Protein AF-A0A433U2J3-F1 (afdb_monomer_lite)

Foldseek 3Di:
DDDDDPPDDPPPDDPPDDPVNVVVVVVVVVVVVVVVVVDQAWDWFKAAAPVVLAIDIDIDGPVDQWDADPPPRFIFHTDPQQQDWDKFWWADPVRDIDIDTDGHPPDWDAGPPPRDITGTPGDDDDDVPPPDPDDPPCPVVCVSRSDPPDHTDGDDDPDPPPPPPPDDDDDDDDDDDDDDDDDDDDDDDDD

Organism: Elysia chlorotica (NCBI:txid188477)

Radius of gyration: 31.06 Å; chains: 1; bounding box: 72×60×89 Å

Secondary structure (DSSP, 8-state):
------------------HHHHHHHHHHHHHHHHHHHT---EEEEEEEETTTTEEEEEEEETT--EEE-TTT--EEEPPPGGG-EEEEEEE-TTS-EEEEEEETTT-EEE-TTT--EEE-SEEEPPPTT-S-TT-S-HHHHHHHHHS-SSPPPBP-----------------------PPPPPPPPPPPP-

Sequence (191 aa):
KSNLKRKTRIDDTDKHWDPEHVQQLNDEAEKLADDLNRGVQDTVRQFACKDCLRSWWRRVSERKKVSKCRRCHQRYDCIPRDREWGNALFACDCGNEFYGFAVMSTTWRVCHVCRKQLQATRVFPPKKGEVPDRAPDLYRYQIINEHIRYASKKHESTGSTVTTFLTGGSVETASVSERPPLRDIPEGDED

pLDDT: mean 75.45, std 21.16, range [36.34, 97.56]

Structure (mmCIF, N/CA/C/O backbone):
data_AF-A0A433U2J3-F1
#
_entry.id   AF-A0A433U2J3-F1
#
loop_
_atom_site.group_PDB
_atom_site.id
_atom_site.type_symbol
_atom_site.label_atom_id
_atom_site.label_alt_id
_atom_site.label_comp_id
_atom_site.label_asym_id
_atom_site.label_entity_id
_atom_site.label_seq_id
_atom_site.pdbx_PDB_ins_code
_atom_site.Cartn_x
_atom_site.Cartn_y
_atom_site.Cartn_z
_atom_site.occupancy
_atom_site.B_iso_or_equiv
_atom_site.auth_seq_id
_atom_site.auth_comp_id
_atom_site.auth_asym_id
_atom_site.auth_atom_id
_atom_site.pdbx_PDB_model_num
ATOM 1 N N . LYS A 1 1 ? 43.443 38.785 -67.210 1.00 41.25 1 LYS A N 1
ATOM 2 C CA . LYS A 1 1 ? 42.725 39.553 -66.161 1.00 41.25 1 LYS A CA 1
ATOM 3 C C . LYS A 1 1 ? 41.383 38.865 -65.912 1.00 41.25 1 LYS A C 1
ATOM 5 O O . LYS A 1 1 ? 40.406 39.177 -66.577 1.00 41.25 1 LYS A O 1
ATOM 10 N N . SER A 1 2 ? 41.383 37.838 -65.065 1.00 42.00 2 SER A N 1
ATOM 11 C CA . SER A 1 2 ? 40.221 37.004 -64.737 1.00 42.00 2 SER A CA 1
ATOM 12 C C . SER A 1 2 ? 39.477 37.593 -63.540 1.00 42.00 2 SER A C 1
ATOM 14 O O . SER A 1 2 ? 40.078 37.914 -62.519 1.00 42.00 2 SER A O 1
ATOM 16 N N . ASN A 1 3 ? 38.172 37.776 -63.709 1.00 39.56 3 ASN A N 1
ATOM 17 C CA . ASN A 1 3 ? 37.286 38.472 -62.786 1.00 39.56 3 ASN A CA 1
ATOM 18 C C . ASN A 1 3 ? 36.802 37.488 -61.704 1.00 39.56 3 ASN A C 1
ATOM 20 O O . ASN A 1 3 ? 36.022 36.578 -61.990 1.00 39.56 3 ASN A O 1
ATOM 24 N N . LEU A 1 4 ? 37.317 37.626 -60.481 1.00 47.66 4 LEU A N 1
ATOM 25 C CA . LEU A 1 4 ? 36.974 36.779 -59.340 1.00 47.66 4 LEU A CA 1
ATOM 26 C C . LEU A 1 4 ? 35.624 37.244 -58.768 1.00 47.66 4 LEU A C 1
ATOM 28 O O . LEU A 1 4 ? 35.553 38.206 -58.003 1.00 47.66 4 LEU A O 1
ATOM 32 N N . LYS A 1 5 ? 34.532 36.583 -59.172 1.00 49.06 5 LYS A N 1
ATOM 33 C CA . LYS A 1 5 ? 33.195 36.806 -58.604 1.00 49.06 5 LYS A CA 1
ATOM 34 C C . LYS A 1 5 ? 33.212 36.416 -57.122 1.00 49.06 5 LYS A C 1
ATOM 36 O O . LYS A 1 5 ? 33.285 35.233 -56.794 1.00 49.06 5 LYS A O 1
ATOM 41 N N . ARG A 1 6 ? 33.124 37.408 -56.229 1.00 52.53 6 ARG A N 1
ATOM 42 C CA . ARG A 1 6 ? 32.784 37.193 -54.815 1.00 52.53 6 ARG A CA 1
ATOM 43 C C . ARG A 1 6 ? 31.423 36.495 -54.762 1.00 52.53 6 ARG A C 1
ATOM 45 O O . ARG A 1 6 ? 30.428 37.081 -55.179 1.00 52.53 6 ARG A O 1
ATOM 52 N N . LYS A 1 7 ? 31.378 35.256 -54.268 1.00 50.38 7 LYS A N 1
ATOM 53 C CA . LYS A 1 7 ? 30.125 34.639 -53.822 1.00 50.38 7 LYS A CA 1
ATOM 54 C C . LYS A 1 7 ? 29.699 35.374 -52.557 1.00 50.38 7 LYS A C 1
ATOM 56 O O . LYS A 1 7 ? 30.361 35.271 -51.528 1.00 50.38 7 LYS A O 1
ATOM 61 N N . THR A 1 8 ? 28.653 36.178 -52.674 1.00 47.44 8 THR A N 1
ATOM 62 C CA . THR A 1 8 ? 27.970 36.774 -51.535 1.00 47.44 8 THR A CA 1
ATOM 63 C C . THR A 1 8 ? 27.346 35.667 -50.693 1.00 47.44 8 THR A C 1
ATOM 65 O O . THR A 1 8 ? 26.766 34.717 -51.216 1.00 47.44 8 THR A O 1
ATOM 68 N N . ARG A 1 9 ? 27.573 35.810 -49.389 1.00 46.72 9 ARG A N 1
ATOM 69 C CA . ARG A 1 9 ? 26.860 35.243 -48.245 1.00 46.72 9 ARG A CA 1
ATOM 70 C C . ARG A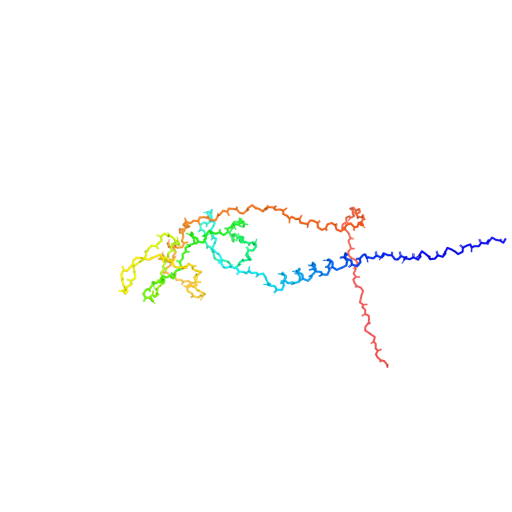 1 9 ? 25.457 34.740 -48.608 1.00 46.72 9 ARG A C 1
ATOM 72 O O . ARG A 1 9 ? 24.660 35.484 -49.166 1.00 46.72 9 ARG A O 1
ATOM 79 N N . ILE A 1 10 ? 25.196 33.470 -48.305 1.00 55.44 10 ILE A N 1
ATOM 80 C CA . ILE A 1 10 ? 23.835 32.937 -48.242 1.00 55.44 10 ILE A CA 1
ATOM 81 C C . ILE A 1 10 ? 23.202 33.659 -47.055 1.00 55.44 10 ILE A C 1
ATOM 83 O O . ILE A 1 10 ? 23.640 33.471 -45.922 1.00 55.44 10 ILE A O 1
ATOM 87 N N . ASP A 1 11 ? 22.287 34.579 -47.335 1.00 46.78 11 ASP A N 1
ATOM 88 C CA . ASP A 1 11 ? 21.470 35.197 -46.306 1.00 46.78 11 ASP A CA 1
ATOM 89 C C . ASP A 1 11 ? 20.483 34.137 -45.813 1.00 46.78 11 ASP A C 1
ATOM 91 O O . ASP A 1 11 ? 19.675 33.619 -46.585 1.00 46.78 11 ASP A O 1
ATOM 95 N N . ASP A 1 12 ? 20.610 33.779 -44.535 1.00 51.28 12 ASP A N 1
ATOM 96 C CA . ASP A 1 12 ? 19.654 32.968 -43.785 1.00 51.28 12 ASP A CA 1
ATOM 97 C C . ASP A 1 12 ? 18.345 33.762 -43.646 1.00 51.28 12 ASP A C 1
ATOM 99 O O . ASP A 1 12 ? 18.054 34.349 -42.605 1.00 51.28 12 ASP A O 1
ATOM 103 N N . THR A 1 13 ? 17.576 33.859 -44.729 1.00 53.81 13 THR A N 1
ATOM 104 C CA . THR A 1 13 ? 16.265 34.498 -44.716 1.00 53.81 13 THR A CA 1
ATOM 105 C C . THR A 1 13 ? 15.234 33.575 -44.073 1.00 53.81 13 THR A C 1
ATOM 107 O O . THR A 1 13 ? 14.891 32.508 -44.580 1.00 53.81 13 THR A O 1
ATOM 110 N N . ASP A 1 14 ? 14.750 34.033 -42.920 1.00 55.47 14 ASP A N 1
ATOM 111 C CA . ASP A 1 14 ? 13.347 34.014 -42.520 1.00 55.47 14 ASP A CA 1
ATOM 112 C C . ASP A 1 14 ? 12.623 32.666 -42.611 1.00 55.47 14 ASP A C 1
ATOM 114 O O . ASP A 1 14 ? 11.725 32.446 -43.427 1.00 55.47 14 ASP A O 1
ATOM 118 N N . LYS A 1 15 ? 12.893 31.796 -41.631 1.00 58.88 15 LYS A N 1
ATOM 119 C CA . LYS A 1 15 ? 11.833 30.919 -41.119 1.00 58.88 15 LYS A CA 1
ATOM 120 C C . LYS A 1 15 ? 10.805 31.807 -40.419 1.00 58.88 15 LYS A C 1
ATOM 122 O O . LYS A 1 15 ? 10.908 32.056 -39.221 1.00 58.88 15 LYS A O 1
ATOM 127 N N . HIS A 1 16 ? 9.853 32.330 -41.186 1.00 61.88 16 HIS A N 1
ATOM 128 C CA . HIS A 1 16 ? 8.657 32.960 -40.645 1.00 61.88 16 HIS A CA 1
ATOM 129 C C . HIS A 1 16 ? 7.850 31.872 -39.930 1.00 61.88 16 HIS A C 1
ATOM 131 O O . HIS A 1 16 ? 7.155 31.081 -40.565 1.00 61.88 16 HIS A O 1
ATOM 137 N N . TRP A 1 17 ? 8.039 31.758 -38.617 1.00 70.69 17 TRP A N 1
ATOM 138 C CA . TRP A 1 17 ? 7.246 30.861 -37.790 1.00 70.69 17 TRP A CA 1
ATOM 139 C C . TRP A 1 17 ? 5.845 31.447 -37.679 1.00 70.69 17 TRP A C 1
ATOM 141 O O . TRP A 1 17 ? 5.688 32.590 -37.250 1.00 70.69 17 TRP A O 1
ATOM 151 N N . ASP A 1 18 ? 4.851 30.669 -38.098 1.00 83.12 18 ASP A N 1
ATOM 152 C CA . ASP A 1 18 ? 3.441 31.015 -37.954 1.00 83.12 18 ASP A CA 1
ATOM 153 C C . ASP A 1 18 ? 3.144 31.382 -36.484 1.00 83.12 18 ASP A C 1
ATOM 155 O O . ASP A 1 18 ? 3.422 30.565 -35.595 1.00 83.12 18 ASP A O 1
ATOM 159 N N . PRO A 1 19 ? 2.621 32.592 -36.198 1.00 86.00 19 PRO A N 1
ATOM 160 C CA . PRO A 1 19 ? 2.296 33.021 -34.842 1.00 86.00 19 PRO A CA 1
ATOM 161 C C . PRO A 1 19 ? 1.390 32.042 -34.086 1.00 86.00 19 PRO A C 1
ATOM 163 O O . PRO A 1 19 ? 1.549 31.891 -32.876 1.00 86.00 19 PRO A O 1
ATOM 166 N N . GLU A 1 20 ? 0.487 31.344 -34.782 1.00 86.44 20 GLU A N 1
ATOM 167 C CA . GLU A 1 20 ? -0.389 30.337 -34.172 1.00 86.44 20 GLU A CA 1
ATOM 168 C C . GLU A 1 20 ? 0.408 29.110 -33.707 1.00 86.44 20 GLU A C 1
ATOM 170 O O . GLU A 1 20 ? 0.225 28.623 -32.591 1.00 86.44 20 GLU A O 1
ATOM 175 N N . HIS A 1 21 ? 1.377 28.666 -34.510 1.00 84.62 21 HIS A N 1
ATOM 176 C CA . HIS A 1 21 ? 2.275 27.569 -34.155 1.00 84.62 21 HIS A CA 1
ATOM 177 C C . HIS A 1 21 ? 3.181 27.930 -32.970 1.00 84.62 21 HIS A C 1
ATOM 179 O O . HIS A 1 21 ? 3.407 27.110 -32.082 1.00 84.62 21 HIS A O 1
ATOM 185 N N . VAL A 1 22 ? 3.693 29.164 -32.930 1.00 87.25 22 VAL A N 1
ATOM 186 C CA . VAL A 1 22 ? 4.496 29.652 -31.796 1.00 87.25 22 VAL A CA 1
ATOM 187 C C . VAL A 1 22 ? 3.652 29.706 -30.525 1.00 87.25 22 VAL A C 1
ATOM 189 O O . VAL A 1 22 ? 4.123 29.296 -29.465 1.00 87.25 22 VAL A O 1
ATOM 192 N N . GLN A 1 23 ? 2.400 30.158 -30.628 1.00 88.06 23 GLN A N 1
ATOM 193 C CA . GLN A 1 23 ? 1.482 30.175 -29.495 1.00 88.06 23 GLN A CA 1
ATOM 194 C C . GLN A 1 23 ? 1.185 28.759 -28.992 1.00 88.06 23 GLN A C 1
ATOM 196 O O . GLN A 1 23 ? 1.300 28.509 -27.797 1.00 88.06 23 GLN A O 1
ATOM 201 N N . GLN A 1 24 ? 0.916 27.813 -29.895 1.00 91.06 24 GLN A N 1
ATOM 202 C CA . GLN A 1 24 ? 0.693 26.416 -29.529 1.00 91.06 24 GLN A CA 1
ATOM 203 C C . GLN A 1 24 ? 1.899 25.817 -28.786 1.00 91.06 24 GLN A C 1
ATOM 205 O O . GLN A 1 24 ? 1.730 25.140 -27.773 1.00 91.06 24 GLN A O 1
ATOM 210 N N . LEU A 1 25 ? 3.123 26.088 -29.249 1.00 89.50 25 LEU A N 1
ATOM 211 C CA . LEU A 1 25 ? 4.336 25.626 -28.571 1.00 89.50 25 LEU A CA 1
ATOM 212 C C . LEU A 1 25 ? 4.500 26.246 -27.178 1.00 89.50 25 LEU A C 1
ATOM 214 O O . LEU A 1 25 ? 4.943 25.556 -26.259 1.00 89.50 25 LEU A O 1
ATOM 218 N N . ASN A 1 26 ? 4.143 27.521 -27.010 1.00 91.25 26 ASN A N 1
ATOM 219 C CA . ASN A 1 26 ? 4.180 28.185 -25.708 1.00 91.25 26 ASN A CA 1
ATOM 220 C C . ASN A 1 26 ? 3.161 27.570 -24.739 1.00 91.25 26 ASN A C 1
ATOM 222 O O . ASN A 1 26 ? 3.524 27.250 -23.607 1.00 91.25 26 ASN A O 1
ATOM 226 N N . ASP A 1 27 ? 1.933 27.325 -25.201 1.00 91.56 27 ASP A N 1
ATOM 227 C CA . ASP A 1 27 ? 0.872 26.707 -24.400 1.00 91.56 27 ASP A CA 1
ATOM 228 C C . ASP A 1 27 ? 1.249 25.265 -23.991 1.00 91.56 27 ASP A C 1
ATOM 230 O O . ASP A 1 27 ? 1.043 24.838 -22.849 1.00 91.56 27 ASP A O 1
ATOM 234 N N . GLU A 1 28 ? 1.857 24.495 -24.902 1.00 91.31 28 GLU A N 1
ATOM 235 C CA . GLU A 1 28 ? 2.370 23.150 -24.615 1.00 91.31 28 GLU A CA 1
ATOM 236 C C . GLU A 1 28 ? 3.550 23.170 -23.630 1.00 91.31 28 GLU A C 1
ATOM 238 O O . GLU A 1 28 ? 3.627 22.315 -22.739 1.00 91.31 28 GLU A O 1
ATOM 243 N N . ALA A 1 29 ? 4.454 24.147 -23.755 1.00 89.19 29 ALA A N 1
ATOM 244 C CA . ALA A 1 29 ? 5.583 24.322 -22.846 1.00 89.19 29 ALA A CA 1
ATOM 245 C C . ALA A 1 29 ? 5.126 24.704 -21.431 1.00 89.19 29 ALA A C 1
ATOM 247 O O . ALA A 1 29 ? 5.648 24.153 -20.460 1.00 89.19 29 ALA A O 1
ATOM 248 N N . GLU A 1 30 ? 4.132 25.585 -21.303 1.00 90.44 30 GLU A N 1
ATOM 249 C CA . GLU A 1 30 ? 3.549 25.973 -20.016 1.00 90.44 30 GLU A CA 1
ATOM 250 C C . GLU A 1 30 ? 2.863 24.781 -19.342 1.00 90.44 30 GLU A C 1
ATOM 252 O O . GLU A 1 30 ? 3.132 24.474 -18.180 1.00 90.44 30 GLU A O 1
ATOM 257 N N . LYS A 1 31 ? 2.081 24.004 -20.099 1.00 83.69 31 LYS A N 1
ATOM 258 C CA . LYS A 1 31 ? 1.464 22.773 -19.594 1.00 83.69 31 LYS A CA 1
ATOM 259 C C . LYS A 1 31 ? 2.500 21.746 -19.128 1.00 83.69 31 LYS A C 1
ATOM 261 O O . LYS A 1 31 ? 2.317 21.112 -18.086 1.00 83.69 31 LYS A O 1
ATOM 266 N N . LEU A 1 32 ? 3.590 21.570 -19.878 1.00 82.12 32 LEU A N 1
ATOM 267 C CA . LEU A 1 32 ? 4.685 20.683 -19.485 1.00 82.12 32 LEU A CA 1
ATOM 268 C C . LEU A 1 32 ? 5.390 21.196 -18.222 1.00 82.12 32 LEU A C 1
ATOM 270 O O . LEU A 1 32 ? 5.713 20.400 -17.340 1.00 82.12 32 LEU A O 1
ATOM 274 N N . ALA A 1 33 ? 5.607 22.508 -18.112 1.00 79.69 33 ALA A N 1
ATOM 275 C CA . ALA A 1 33 ? 6.169 23.131 -16.919 1.00 79.69 33 ALA A CA 1
ATOM 276 C C . ALA A 1 33 ? 5.262 22.909 -15.699 1.00 79.69 33 ALA A C 1
ATOM 278 O O . ALA A 1 33 ? 5.757 22.523 -14.642 1.00 79.69 33 ALA A O 1
ATOM 279 N N . ASP A 1 34 ? 3.946 23.033 -15.854 1.00 79.69 34 ASP A N 1
ATOM 280 C CA . ASP A 1 34 ? 2.959 22.743 -14.810 1.00 79.69 34 ASP A CA 1
ATOM 281 C C . ASP A 1 34 ? 2.918 21.264 -14.408 1.00 79.69 34 ASP A C 1
ATOM 283 O O . ASP A 1 34 ? 2.765 20.930 -13.228 1.00 79.69 34 ASP A O 1
ATOM 287 N N . ASP A 1 35 ? 3.050 20.350 -15.369 1.00 73.38 35 ASP A N 1
ATOM 288 C CA . ASP A 1 35 ? 3.142 18.912 -15.104 1.00 73.38 35 ASP A CA 1
ATOM 289 C C . ASP A 1 35 ? 4.440 18.552 -14.360 1.00 73.38 35 ASP A C 1
ATOM 291 O O . ASP A 1 35 ? 4.424 17.705 -13.462 1.00 73.38 35 ASP A O 1
ATOM 295 N N . LEU A 1 36 ? 5.555 19.218 -14.676 1.00 72.69 36 LEU A N 1
ATOM 296 C CA . LEU A 1 36 ? 6.827 19.063 -13.966 1.00 72.69 36 LEU A CA 1
ATOM 297 C C . LEU A 1 36 ? 6.784 19.698 -12.563 1.00 72.69 36 LEU A C 1
ATOM 299 O O . LEU A 1 36 ? 7.252 19.085 -11.599 1.00 72.69 36 LEU A O 1
ATOM 303 N N . ASN A 1 37 ? 6.174 20.879 -12.430 1.00 68.88 37 ASN A N 1
ATOM 304 C CA . ASN A 1 37 ? 6.051 21.632 -11.177 1.00 68.88 37 ASN A CA 1
ATOM 305 C C . ASN A 1 37 ? 5.112 20.961 -10.169 1.00 68.88 37 ASN A C 1
ATOM 307 O O . ASN A 1 37 ? 5.359 21.027 -8.964 1.00 68.88 37 ASN A O 1
ATOM 311 N N . ARG A 1 38 ? 4.080 20.238 -10.629 1.00 65.69 38 ARG A N 1
ATOM 312 C CA . ARG A 1 38 ? 3.214 19.414 -9.760 1.00 65.69 38 ARG A CA 1
ATOM 313 C C . ARG A 1 38 ? 3.950 18.274 -9.045 1.00 65.69 38 ARG A C 1
ATOM 315 O O . ARG A 1 38 ? 3.373 17.640 -8.154 1.00 65.69 38 ARG A O 1
ATOM 322 N N . GLY A 1 39 ? 5.222 18.050 -9.381 1.00 64.12 39 GLY A N 1
ATOM 323 C CA . GLY A 1 39 ? 6.116 17.118 -8.715 1.00 64.12 39 GLY A CA 1
ATOM 324 C C . GLY A 1 39 ? 5.772 15.659 -9.006 1.00 64.12 39 GLY A C 1
ATOM 325 O O . GLY A 1 39 ? 4.643 15.287 -9.332 1.00 64.12 39 GLY A O 1
ATOM 326 N N . VAL A 1 40 ? 6.767 14.783 -8.867 1.00 70.69 40 VAL A N 1
ATOM 327 C CA . VAL A 1 40 ? 6.532 13.340 -8.957 1.00 70.69 40 VAL A CA 1
ATOM 328 C C . VAL A 1 40 ? 5.714 12.922 -7.738 1.00 70.69 40 VAL A C 1
ATOM 330 O O . VAL A 1 40 ? 6.235 12.821 -6.629 1.00 70.69 40 VAL A O 1
ATOM 333 N N . GLN A 1 41 ? 4.417 12.699 -7.948 1.00 81.38 41 GLN A N 1
ATOM 334 C CA . GLN A 1 41 ? 3.525 12.183 -6.917 1.00 81.38 41 GLN A CA 1
ATOM 335 C C . GLN A 1 41 ? 4.036 10.813 -6.469 1.00 81.38 41 GLN A C 1
ATOM 337 O O . GLN A 1 41 ? 4.061 9.858 -7.248 1.00 81.38 41 GLN A O 1
ATOM 342 N N . ASP A 1 42 ? 4.474 10.729 -5.218 1.00 89.19 42 ASP A N 1
ATOM 343 C CA . ASP A 1 42 ? 5.072 9.536 -4.635 1.00 89.19 42 ASP A CA 1
ATOM 344 C C . ASP A 1 42 ? 4.089 8.833 -3.699 1.00 89.19 42 ASP A C 1
ATOM 346 O O . ASP A 1 42 ? 3.381 9.448 -2.904 1.00 89.19 42 ASP A O 1
ATOM 350 N N . THR A 1 43 ? 4.109 7.505 -3.720 1.00 91.88 43 THR A N 1
ATOM 351 C CA . THR A 1 43 ? 3.269 6.660 -2.876 1.00 91.88 43 THR A CA 1
ATOM 352 C C . THR A 1 43 ? 4.088 5.561 -2.207 1.00 91.88 43 THR A C 1
ATOM 354 O O . THR A 1 43 ? 5.043 5.027 -2.772 1.00 91.88 43 THR A O 1
ATOM 357 N N . VAL A 1 44 ? 3.736 5.198 -0.973 1.00 93.31 44 VAL A N 1
ATOM 358 C CA . VAL A 1 44 ? 4.349 4.055 -0.280 1.00 93.31 44 VAL A CA 1
ATOM 359 C C . VAL A 1 44 ? 3.515 2.809 -0.550 1.00 93.31 44 VAL A C 1
ATOM 361 O O . VAL A 1 44 ? 2.324 2.779 -0.224 1.00 93.31 44 VAL A O 1
ATOM 364 N N . ARG A 1 45 ? 4.143 1.790 -1.146 1.00 96.12 45 ARG A N 1
ATOM 365 C CA . ARG A 1 45 ? 3.508 0.528 -1.557 1.00 96.12 45 ARG A CA 1
ATOM 366 C C . ARG A 1 45 ? 4.235 -0.687 -1.007 1.00 96.12 45 ARG A C 1
ATOM 368 O O . ARG A 1 45 ? 5.448 -0.629 -0.775 1.00 96.12 45 ARG A O 1
ATOM 375 N N . GLN A 1 46 ? 3.491 -1.777 -0.841 1.00 95.88 46 GLN A N 1
ATOM 376 C CA . GLN A 1 46 ? 4.046 -3.078 -0.486 1.00 95.88 46 GLN A CA 1
ATOM 377 C C . GLN A 1 46 ? 4.406 -3.889 -1.734 1.00 95.88 46 GLN A C 1
ATOM 379 O O . GLN A 1 46 ? 3.727 -3.829 -2.759 1.00 95.88 46 GLN A O 1
ATOM 384 N N . PHE A 1 47 ? 5.471 -4.675 -1.628 1.00 96.06 47 PHE A N 1
ATOM 385 C CA . PHE A 1 47 ? 5.926 -5.625 -2.636 1.00 96.06 47 PHE A CA 1
ATOM 386 C C . PHE A 1 47 ? 6.285 -6.947 -1.961 1.00 96.06 47 PHE A C 1
ATOM 388 O O . PHE A 1 47 ? 6.705 -6.947 -0.802 1.00 96.06 47 PHE A O 1
ATOM 395 N N . ALA A 1 48 ? 6.174 -8.063 -2.682 1.00 94.50 48 ALA A N 1
ATOM 396 C CA . ALA A 1 48 ? 6.614 -9.360 -2.183 1.00 94.50 48 ALA A CA 1
ATOM 397 C C . ALA A 1 48 ? 7.129 -10.287 -3.283 1.00 94.50 48 ALA A C 1
ATOM 399 O O . ALA A 1 48 ? 6.493 -10.483 -4.314 1.00 94.50 48 ALA A O 1
ATOM 400 N N . CYS A 1 49 ? 8.281 -10.902 -3.036 1.00 93.25 49 CYS A N 1
ATOM 401 C CA . CYS A 1 49 ? 8.928 -11.824 -3.960 1.00 93.25 49 CYS A CA 1
ATOM 402 C C . CYS A 1 49 ? 8.622 -13.265 -3.552 1.00 93.25 49 CYS A C 1
ATOM 404 O O . CYS A 1 49 ? 9.194 -13.737 -2.568 1.00 93.25 49 CYS A O 1
ATOM 406 N N . LYS A 1 50 ? 7.774 -13.959 -4.323 1.00 89.56 50 LYS A N 1
ATOM 407 C CA . LYS A 1 50 ? 7.392 -15.360 -4.067 1.00 89.56 50 LYS A CA 1
ATOM 408 C C . LYS A 1 50 ? 8.612 -16.271 -3.912 1.00 89.56 50 LYS A C 1
ATOM 410 O O . LYS A 1 50 ? 8.703 -17.000 -2.937 1.00 89.56 50 LYS A O 1
ATOM 415 N N . ASP A 1 51 ? 9.572 -16.158 -4.826 1.00 90.56 51 ASP A N 1
ATOM 416 C CA . ASP A 1 51 ? 10.734 -17.054 -4.888 1.00 90.56 51 ASP A CA 1
ATOM 417 C C . ASP A 1 51 ? 11.712 -16.837 -3.719 1.00 90.56 51 ASP A C 1
ATOM 419 O O . ASP A 1 51 ? 12.410 -17.749 -3.293 1.00 90.56 51 ASP A O 1
ATOM 423 N N . CYS A 1 52 ? 11.784 -15.613 -3.184 1.00 89.00 52 CYS A N 1
ATOM 424 C CA . CYS A 1 52 ? 12.692 -15.266 -2.086 1.00 89.00 52 CYS A CA 1
ATOM 425 C C . CYS A 1 52 ? 12.017 -15.224 -0.714 1.00 89.00 52 CYS A C 1
ATOM 427 O O . CYS A 1 52 ? 12.724 -14.955 0.258 1.00 89.00 52 CYS A O 1
ATOM 429 N N . LEU A 1 53 ? 10.693 -15.413 -0.655 1.00 86.81 53 LEU A N 1
ATOM 430 C CA . LEU A 1 53 ? 9.872 -15.340 0.557 1.00 86.81 53 LEU A CA 1
ATOM 431 C C . LEU A 1 53 ? 10.123 -14.067 1.384 1.00 86.81 53 LEU A C 1
ATOM 433 O O . LEU A 1 53 ? 10.276 -14.101 2.598 1.00 86.81 53 LEU A O 1
ATOM 437 N N . ARG A 1 54 ? 10.214 -12.915 0.708 1.00 86.06 54 ARG A N 1
ATOM 438 C CA . ARG A 1 54 ? 10.410 -11.607 1.353 1.00 86.06 54 ARG A CA 1
ATOM 439 C C . ARG A 1 54 ? 9.407 -10.587 0.851 1.00 86.06 54 ARG A C 1
ATOM 441 O O . ARG A 1 54 ? 9.256 -10.424 -0.362 1.00 86.06 54 ARG A O 1
ATOM 448 N N . SER A 1 55 ? 8.818 -9.839 1.778 1.00 91.19 55 SER A N 1
ATOM 449 C CA . SER A 1 55 ? 8.062 -8.618 1.500 1.00 91.19 55 SER A CA 1
ATOM 450 C C . SER A 1 55 ? 8.818 -7.370 1.938 1.00 91.19 55 SER A C 1
ATOM 452 O O . SER A 1 55 ? 9.626 -7.414 2.864 1.00 91.19 55 SER A O 1
ATOM 454 N N . TRP A 1 56 ? 8.560 -6.244 1.283 1.00 92.50 56 TRP A N 1
ATOM 455 C CA . TRP A 1 56 ? 9.134 -4.952 1.646 1.00 92.50 56 TRP A CA 1
ATOM 456 C C . TRP A 1 56 ? 8.192 -3.810 1.278 1.00 92.50 56 TRP A C 1
ATOM 458 O O . TRP A 1 56 ? 7.345 -3.932 0.395 1.00 92.50 56 TRP A O 1
ATOM 468 N N . TRP A 1 57 ? 8.384 -2.674 1.940 1.00 93.44 57 TRP A N 1
ATOM 469 C CA . TRP A 1 57 ? 7.704 -1.425 1.624 1.00 93.44 57 TRP A CA 1
ATOM 470 C C . TRP A 1 57 ? 8.664 -0.479 0.914 1.00 93.44 57 TRP A C 1
ATOM 472 O O . TRP A 1 57 ? 9.850 -0.407 1.248 1.00 93.44 57 TRP A O 1
ATOM 482 N N . ARG A 1 58 ? 8.170 0.258 -0.080 1.00 93.75 58 ARG A N 1
ATOM 483 C CA . ARG A 1 58 ? 8.985 1.219 -0.828 1.00 93.75 58 ARG A CA 1
ATOM 484 C C . ARG A 1 58 ? 8.155 2.427 -1.240 1.00 93.75 58 ARG A C 1
ATOM 486 O O . ARG A 1 58 ? 7.009 2.279 -1.655 1.00 93.75 58 ARG A O 1
ATOM 493 N N . ARG A 1 59 ? 8.762 3.613 -1.146 1.00 93.44 59 ARG A N 1
ATOM 494 C CA . ARG A 1 59 ? 8.263 4.832 -1.787 1.00 93.44 59 ARG A CA 1
ATOM 495 C C . ARG A 1 59 ? 8.577 4.768 -3.283 1.00 93.44 59 ARG A C 1
ATOM 497 O O . ARG A 1 59 ? 9.731 4.532 -3.645 1.00 93.44 59 ARG A O 1
ATOM 504 N N . VAL A 1 60 ? 7.551 4.898 -4.110 1.00 93.44 60 VAL A N 1
ATOM 505 C CA . VAL A 1 60 ? 7.604 4.791 -5.571 1.00 93.44 60 VAL A CA 1
ATOM 506 C C . VAL A 1 60 ? 6.743 5.883 -6.195 1.00 93.44 60 VAL A C 1
ATOM 508 O O . VAL A 1 60 ? 5.717 6.239 -5.623 1.00 93.44 60 VAL A O 1
ATOM 511 N N . SER A 1 61 ? 7.116 6.355 -7.382 1.00 90.94 61 SER A N 1
ATOM 512 C CA . SER A 1 61 ? 6.282 7.283 -8.150 1.00 90.94 61 SER A CA 1
ATOM 513 C C . SER A 1 61 ? 4.949 6.635 -8.524 1.00 90.94 61 SER A C 1
ATOM 515 O O . SER A 1 61 ? 4.925 5.461 -8.913 1.00 90.94 61 SER A O 1
ATOM 517 N N . GLU A 1 62 ? 3.870 7.406 -8.522 1.00 88.50 62 GLU A N 1
ATOM 518 C CA . GLU A 1 62 ? 2.527 6.948 -8.880 1.00 88.50 62 GLU A CA 1
ATOM 519 C C . GLU A 1 62 ? 2.476 6.405 -10.317 1.00 88.50 62 GLU A C 1
ATOM 521 O O . GLU A 1 62 ? 1.834 5.384 -10.569 1.00 88.50 62 GLU A O 1
ATOM 526 N N . ARG A 1 63 ? 3.260 6.998 -11.232 1.00 86.19 63 ARG A N 1
ATOM 527 C CA . ARG A 1 63 ? 3.379 6.547 -12.631 1.00 86.19 63 ARG A CA 1
ATOM 528 C C . ARG A 1 63 ? 4.077 5.193 -12.799 1.00 86.19 63 ARG A C 1
ATOM 530 O O . ARG A 1 63 ? 3.919 4.539 -13.823 1.00 86.19 63 ARG A O 1
ATOM 537 N N . LYS A 1 64 ? 4.915 4.789 -11.838 1.00 89.19 64 LYS A N 1
ATOM 538 C CA . LYS A 1 64 ? 5.764 3.589 -11.929 1.00 89.19 64 LYS A CA 1
ATOM 539 C C . LYS A 1 64 ? 5.885 2.917 -10.569 1.00 89.19 64 LYS A C 1
ATOM 541 O O . LYS A 1 64 ? 6.904 3.010 -9.885 1.00 89.19 64 LYS A O 1
ATOM 546 N N . LYS A 1 65 ? 4.836 2.187 -10.199 1.00 94.88 65 LYS A N 1
ATOM 547 C CA . LYS A 1 65 ? 4.733 1.451 -8.931 1.00 94.88 65 LYS A CA 1
ATOM 548 C C . LYS A 1 65 ? 5.476 0.114 -8.982 1.00 94.88 65 LYS A C 1
ATOM 550 O O . LYS A 1 65 ? 4.906 -0.944 -8.731 1.00 94.88 65 LYS A O 1
ATOM 555 N N . VAL A 1 66 ? 6.760 0.175 -9.323 1.00 96.00 66 VAL A N 1
ATOM 556 C CA . VAL A 1 66 ? 7.621 -0.990 -9.550 1.00 96.00 66 VAL A CA 1
ATOM 557 C C . VAL A 1 66 ? 8.796 -0.953 -8.586 1.00 96.00 66 VAL A C 1
ATOM 559 O O . VAL A 1 66 ? 9.414 0.091 -8.375 1.00 96.00 66 VAL A O 1
ATOM 562 N N . SER A 1 67 ? 9.152 -2.106 -8.025 1.00 96.50 67 SER A N 1
ATOM 563 C CA . SER A 1 67 ? 10.323 -2.245 -7.159 1.00 96.50 67 SER A CA 1
ATOM 564 C C . SER A 1 67 ? 11.105 -3.515 -7.471 1.00 96.50 67 SER A C 1
ATOM 566 O O . SER A 1 67 ? 10.563 -4.497 -7.972 1.00 96.50 67 SER A O 1
ATOM 568 N N . LYS A 1 68 ? 12.408 -3.493 -7.188 1.00 96.25 68 LYS A N 1
ATOM 569 C CA . LYS A 1 68 ? 13.321 -4.613 -7.423 1.00 96.25 68 LYS A CA 1
ATOM 570 C C . LYS A 1 68 ? 13.543 -5.386 -6.127 1.00 96.25 68 LYS A C 1
ATOM 572 O O . LYS A 1 68 ? 13.894 -4.782 -5.113 1.00 96.25 68 LYS A O 1
ATOM 577 N N . CYS A 1 69 ? 13.412 -6.710 -6.165 1.00 94.75 69 CYS A N 1
ATOM 578 C CA . CYS A 1 69 ? 13.813 -7.548 -5.039 1.00 94.75 69 CYS A CA 1
ATOM 579 C C . CYS A 1 69 ? 15.328 -7.426 -4.812 1.00 94.75 69 CYS A C 1
ATOM 581 O O . CYS A 1 69 ? 16.114 -7.542 -5.749 1.00 94.75 69 CYS A O 1
ATOM 583 N N . ARG A 1 70 ? 15.759 -7.229 -3.561 1.00 90.44 70 ARG A N 1
ATOM 584 C CA . ARG A 1 70 ? 17.189 -7.096 -3.229 1.00 90.44 70 ARG A CA 1
ATOM 585 C C . ARG A 1 70 ? 17.986 -8.403 -3.342 1.00 90.44 70 ARG A C 1
ATOM 587 O O . ARG A 1 70 ? 19.203 -8.331 -3.347 1.00 90.44 70 ARG A O 1
ATOM 594 N N . ARG A 1 71 ? 17.315 -9.563 -3.405 1.00 89.50 71 ARG A N 1
ATOM 595 C CA . ARG A 1 71 ? 17.954 -10.892 -3.453 1.00 89.50 71 ARG A CA 1
ATOM 596 C C . ARG A 1 71 ? 18.062 -11.437 -4.877 1.00 89.50 71 ARG A C 1
ATOM 598 O O . ARG A 1 71 ? 19.159 -11.692 -5.338 1.00 89.50 71 ARG A O 1
ATOM 605 N N . CYS A 1 72 ? 16.937 -11.602 -5.576 1.00 94.69 72 CYS A N 1
ATOM 606 C CA . CYS A 1 72 ? 16.931 -12.144 -6.943 1.00 94.69 72 CYS A CA 1
ATOM 607 C C . CYS A 1 72 ? 16.986 -11.073 -8.040 1.00 94.69 72 CYS A C 1
ATOM 609 O O . CYS A 1 72 ? 16.964 -11.408 -9.216 1.00 94.69 72 CYS A O 1
ATOM 611 N N . HIS A 1 73 ? 16.989 -9.784 -7.681 1.00 95.62 73 HIS A N 1
ATOM 612 C CA . HIS A 1 73 ? 17.028 -8.651 -8.616 1.00 95.62 73 HIS A CA 1
ATOM 613 C C . HIS A 1 73 ? 15.885 -8.579 -9.650 1.00 95.62 73 HIS A C 1
ATOM 615 O O . HIS A 1 73 ? 15.864 -7.659 -10.470 1.00 95.62 73 HIS A O 1
ATOM 621 N N . GLN A 1 74 ? 14.883 -9.456 -9.561 1.00 96.88 74 GLN A N 1
ATOM 622 C CA . GLN A 1 74 ? 13.662 -9.375 -10.354 1.00 96.88 74 GLN A CA 1
ATOM 623 C C . GLN A 1 74 ? 12.845 -8.136 -9.961 1.00 96.88 74 GLN A C 1
ATOM 625 O O . GLN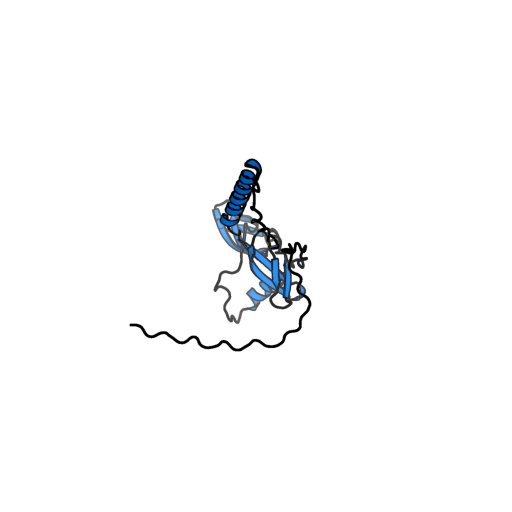 A 1 74 ? 12.739 -7.783 -8.778 1.00 96.88 74 GLN A O 1
ATOM 630 N N . ARG A 1 75 ? 12.269 -7.466 -10.964 1.00 96.81 75 ARG A N 1
ATOM 631 C CA . ARG A 1 75 ? 11.335 -6.349 -10.779 1.00 96.81 75 ARG A CA 1
ATOM 632 C C . ARG A 1 75 ? 9.910 -6.868 -10.627 1.00 96.81 75 ARG A C 1
ATOM 634 O O . ARG A 1 75 ? 9.523 -7.826 -11.296 1.00 96.81 75 ARG A O 1
ATOM 641 N N . TYR A 1 76 ? 9.153 -6.206 -9.767 1.00 97.38 76 TYR A N 1
ATOM 642 C CA . TYR A 1 76 ? 7.811 -6.588 -9.359 1.00 97.38 76 TYR A CA 1
ATOM 643 C C . TYR A 1 76 ? 6.883 -5.380 -9.336 1.00 97.38 76 TYR A C 1
ATOM 645 O O . TYR A 1 76 ? 7.306 -4.286 -8.946 1.00 97.38 76 TYR A O 1
ATOM 653 N N . ASP A 1 77 ? 5.624 -5.609 -9.690 1.00 97.56 77 ASP A N 1
ATOM 654 C CA . ASP A 1 77 ? 4.543 -4.652 -9.474 1.00 97.56 77 ASP A CA 1
ATOM 655 C C . ASP A 1 77 ? 4.148 -4.622 -7.990 1.00 97.56 77 ASP A C 1
ATOM 657 O O . ASP A 1 77 ? 4.344 -5.591 -7.243 1.00 97.56 77 ASP A O 1
ATOM 661 N N . CYS A 1 78 ? 3.605 -3.498 -7.527 1.00 96.81 78 CYS A N 1
ATOM 662 C CA . CYS A 1 78 ? 3.118 -3.393 -6.155 1.00 96.81 78 CYS A CA 1
ATOM 663 C C . CYS A 1 78 ? 1.958 -4.362 -5.886 1.00 96.81 78 CYS A C 1
ATOM 665 O O . CYS A 1 78 ? 1.127 -4.614 -6.759 1.00 96.81 78 CYS A O 1
ATOM 667 N N . ILE A 1 79 ? 1.858 -4.837 -4.647 1.00 96.56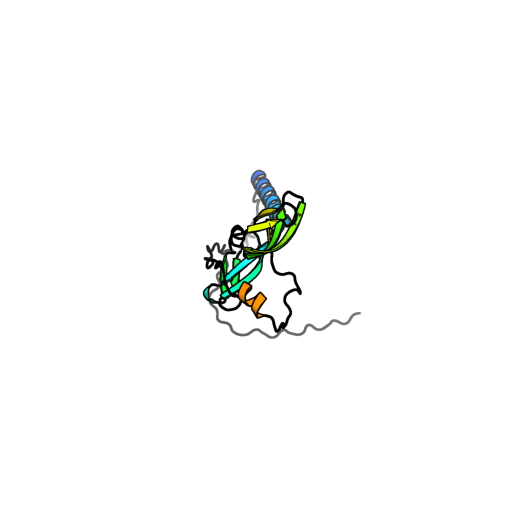 79 ILE A N 1
ATOM 668 C CA . ILE A 1 79 ? 0.682 -5.561 -4.165 1.00 96.56 79 ILE A CA 1
ATOM 669 C C . ILE A 1 79 ? -0.537 -4.619 -4.233 1.00 96.56 79 ILE A C 1
ATOM 671 O O . ILE A 1 79 ? -0.420 -3.449 -3.842 1.00 96.56 79 ILE A O 1
ATOM 675 N N . PRO A 1 80 ? -1.692 -5.077 -4.752 1.00 95.69 80 PRO A N 1
ATOM 676 C CA . PRO A 1 80 ? -2.943 -4.317 -4.730 1.00 95.69 80 PRO A CA 1
ATOM 677 C C . PRO A 1 80 ? -3.304 -3.830 -3.321 1.00 95.69 80 PRO A C 1
ATOM 679 O O . PRO A 1 80 ? -3.034 -4.528 -2.350 1.00 95.69 80 PRO A O 1
ATOM 682 N N . ARG A 1 81 ? -3.894 -2.631 -3.190 1.00 94.75 81 ARG A N 1
ATOM 683 C CA . ARG A 1 81 ? -4.157 -2.005 -1.875 1.00 94.75 81 ARG A CA 1
ATOM 684 C C . ARG A 1 81 ? -5.021 -2.883 -0.971 1.00 94.75 81 ARG A C 1
ATOM 686 O O . ARG A 1 81 ? -4.701 -3.036 0.198 1.00 94.75 81 ARG A O 1
ATOM 693 N N . ASP A 1 82 ? -6.044 -3.504 -1.541 1.00 94.44 82 ASP A N 1
ATOM 694 C CA . ASP A 1 82 ? -6.959 -4.473 -0.923 1.00 94.44 82 ASP A CA 1
ATOM 695 C C . ASP A 1 82 ? -6.280 -5.779 -0.484 1.00 94.44 82 ASP A C 1
ATOM 697 O O . ASP A 1 82 ? -6.894 -6.600 0.186 1.00 94.44 82 ASP A O 1
ATOM 701 N N . ARG A 1 83 ? -5.011 -5.985 -0.842 1.00 94.12 83 ARG A N 1
ATOM 702 C CA . ARG A 1 83 ? -4.224 -7.173 -0.491 1.00 94.12 83 ARG A CA 1
ATOM 703 C C . ARG A 1 83 ? -2.969 -6.847 0.301 1.00 94.12 83 ARG A C 1
ATOM 705 O O . ARG A 1 83 ? -2.221 -7.763 0.629 1.00 94.12 83 ARG A O 1
ATOM 712 N N . GLU A 1 84 ? -2.707 -5.577 0.602 1.00 94.50 84 GLU A N 1
ATOM 713 C CA . GLU A 1 84 ? -1.578 -5.201 1.454 1.00 94.50 84 GLU A CA 1
ATOM 714 C C . GLU A 1 84 ? -1.785 -5.763 2.875 1.00 94.50 84 GLU A C 1
ATOM 716 O O . GLU A 1 84 ? -2.911 -5.895 3.356 1.00 94.50 84 GLU A O 1
ATOM 721 N N . TRP A 1 85 ? -0.705 -6.131 3.560 1.00 93.00 85 TRP A N 1
ATOM 722 C CA . TRP A 1 85 ? -0.759 -6.686 4.916 1.00 93.00 85 TRP A CA 1
ATOM 723 C C . TRP A 1 85 ? 0.360 -6.147 5.802 1.00 93.00 85 TRP A C 1
ATOM 725 O O . TRP A 1 85 ? 1.433 -5.783 5.324 1.00 93.00 85 TRP A O 1
ATOM 735 N N . GLY A 1 86 ? 0.128 -6.100 7.108 1.00 90.50 86 GLY A N 1
ATOM 736 C CA . GLY A 1 86 ? 1.073 -5.507 8.044 1.00 90.50 86 GLY A CA 1
ATOM 737 C C . GLY A 1 86 ? 0.383 -4.900 9.253 1.00 90.50 86 GLY A C 1
ATOM 738 O O . GLY A 1 86 ? -0.741 -5.266 9.598 1.00 90.50 86 GLY A O 1
ATOM 739 N N . ASN A 1 87 ? 1.062 -3.935 9.870 1.00 90.44 87 ASN A N 1
ATOM 740 C CA . ASN A 1 87 ? 0.454 -3.073 10.874 1.00 90.44 87 ASN A CA 1
ATOM 741 C C . ASN A 1 87 ? -0.657 -2.244 10.227 1.00 90.44 87 ASN A C 1
ATOM 743 O O . ASN A 1 87 ? -0.492 -1.701 9.131 1.00 90.44 87 ASN A O 1
ATOM 747 N N . ALA A 1 88 ? -1.789 -2.169 10.910 1.00 92.94 88 ALA A N 1
ATOM 748 C CA . ALA A 1 88 ? -2.994 -1.562 10.392 1.00 92.94 88 ALA A CA 1
ATOM 749 C C . ALA A 1 88 ? -3.713 -0.729 11.450 1.00 92.94 88 ALA A C 1
ATOM 751 O O . ALA A 1 88 ? -3.630 -1.012 12.646 1.00 92.94 88 ALA A O 1
ATOM 752 N N . LEU A 1 89 ? -4.424 0.287 10.966 1.00 94.25 89 LEU A N 1
ATOM 753 C CA . LEU A 1 89 ? -5.354 1.117 11.721 1.00 94.25 89 LEU A CA 1
ATOM 754 C C . LEU A 1 89 ? -6.773 0.593 11.503 1.00 94.25 89 LEU A C 1
ATOM 756 O O . LEU A 1 89 ? -7.170 0.323 10.367 1.00 94.25 89 LEU A O 1
ATOM 760 N N . PHE A 1 90 ? -7.533 0.506 12.585 1.00 96.00 90 PHE A N 1
ATOM 761 C CA . PHE A 1 90 ? -8.960 0.224 12.594 1.00 96.00 90 PHE A CA 1
ATOM 762 C C . PHE A 1 90 ? -9.675 1.439 13.178 1.00 96.00 90 PHE A C 1
ATOM 764 O O . PHE A 1 90 ? -9.588 1.680 14.382 1.00 96.00 90 PHE A O 1
ATOM 771 N N . ALA A 1 91 ? -10.356 2.200 12.325 1.00 96.38 91 ALA A N 1
ATOM 772 C CA . ALA A 1 91 ? -11.170 3.338 12.730 1.00 96.38 91 ALA A CA 1
ATOM 773 C C . ALA A 1 91 ? -12.644 2.924 12.750 1.00 96.38 91 ALA A C 1
ATOM 775 O O . ALA A 1 91 ? -13.184 2.473 11.739 1.00 96.38 91 ALA A O 1
ATOM 776 N N . CYS A 1 92 ? -13.282 3.029 13.914 1.00 97.00 92 CYS A N 1
ATOM 777 C CA . CYS A 1 92 ? -14.697 2.724 14.084 1.00 97.00 92 CYS A CA 1
ATOM 778 C C . CYS A 1 92 ? -15.540 3.999 14.015 1.00 97.00 92 CYS A C 1
ATOM 780 O O . CYS A 1 92 ? -15.156 5.018 14.581 1.00 97.00 92 CYS A O 1
ATOM 782 N N . ASP A 1 93 ? -16.756 3.902 13.474 1.00 96.06 93 ASP A N 1
ATOM 783 C CA . ASP A 1 93 ? -17.704 5.029 13.397 1.00 96.06 93 ASP A CA 1
ATOM 784 C C . ASP A 1 93 ? -18.088 5.630 14.762 1.00 96.06 93 ASP A C 1
ATOM 786 O O . ASP A 1 93 ? -18.614 6.734 14.830 1.00 96.06 93 ASP A O 1
ATOM 790 N N . CYS A 1 94 ? -17.833 4.924 15.872 1.00 96.56 94 CYS A N 1
ATOM 791 C CA . CYS A 1 94 ? -18.023 5.464 17.222 1.00 96.56 94 CYS A CA 1
ATOM 792 C C . CYS A 1 94 ? -16.872 6.383 17.680 1.00 96.56 94 CYS A C 1
ATOM 794 O O . CYS A 1 94 ? -16.827 6.750 18.851 1.00 96.56 94 CYS A O 1
ATOM 796 N N . GLY A 1 95 ? -15.903 6.673 16.806 1.00 96.19 95 GLY A N 1
ATOM 797 C CA . GLY A 1 95 ? -14.720 7.491 17.086 1.00 96.19 95 GLY A CA 1
ATOM 798 C C . GLY A 1 95 ? -13.546 6.741 17.724 1.00 96.19 95 GLY A C 1
ATOM 799 O O . GLY A 1 95 ? -12.504 7.342 17.961 1.00 96.19 95 GLY A O 1
ATOM 800 N N . ASN A 1 96 ? -13.677 5.439 18.008 1.00 96.12 96 ASN A N 1
ATOM 801 C CA . ASN A 1 96 ? -12.577 4.657 18.574 1.00 96.12 96 ASN A CA 1
ATOM 802 C C . ASN A 1 96 ? -11.611 4.183 17.480 1.00 96.12 96 ASN A C 1
ATOM 804 O O . ASN A 1 96 ? -12.027 3.517 16.529 1.00 96.12 96 ASN A O 1
ATOM 808 N N . GLU A 1 97 ? -10.321 4.436 17.688 1.00 96.31 97 GLU A N 1
ATOM 809 C CA . GLU A 1 97 ? -9.232 3.986 16.824 1.00 96.31 97 GLU A CA 1
ATOM 810 C C . GLU A 1 97 ? -8.309 3.021 17.565 1.00 96.31 97 GLU A C 1
ATOM 812 O O . GLU A 1 97 ? -7.952 3.231 18.724 1.00 96.31 97 GLU A O 1
ATOM 817 N N . PHE A 1 98 ? -7.901 1.946 16.897 1.00 93.31 98 PHE A N 1
ATOM 818 C CA . PHE A 1 98 ? -6.946 0.995 17.458 1.00 93.31 98 PHE A CA 1
ATOM 819 C C . PHE A 1 98 ? -6.070 0.371 16.375 1.00 93.31 98 PHE A C 1
ATOM 821 O O . PHE A 1 98 ? -6.383 0.403 15.184 1.00 93.31 98 PHE A O 1
ATOM 828 N N . TYR A 1 99 ? -4.950 -0.204 16.805 1.00 90.62 99 TYR A N 1
ATOM 829 C CA . TYR A 1 99 ? -3.927 -0.747 15.921 1.00 90.62 99 TYR A CA 1
ATOM 830 C C . TYR A 1 99 ? -3.800 -2.258 16.074 1.00 90.62 99 TYR A C 1
ATOM 832 O O . TYR A 1 99 ? -4.028 -2.821 17.143 1.00 90.62 99 TYR A O 1
ATOM 840 N N . GLY A 1 100 ? -3.389 -2.924 15.003 1.00 87.00 100 GLY A N 1
ATOM 841 C CA . GLY A 1 100 ? -3.061 -4.342 15.047 1.00 87.00 100 GLY A CA 1
ATOM 842 C C . GLY A 1 100 ? -2.584 -4.860 13.704 1.00 87.00 100 GLY A C 1
ATOM 843 O O . GLY A 1 100 ? -2.618 -4.150 12.703 1.00 87.00 100 GLY A O 1
ATOM 844 N N . PHE A 1 101 ? -2.152 -6.118 13.671 1.00 89.31 101 PHE A N 1
ATOM 845 C CA . PHE A 1 101 ? -1.800 -6.755 12.409 1.00 89.31 101 PHE A CA 1
ATOM 846 C C . PHE A 1 101 ? -3.057 -7.136 11.620 1.00 89.31 101 PHE A C 1
ATOM 848 O O . PHE A 1 101 ? -4.000 -7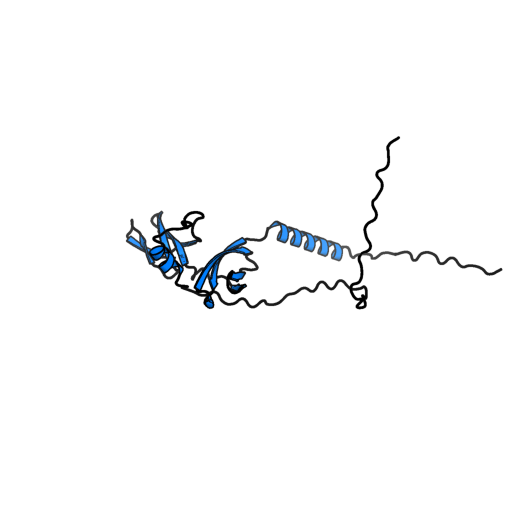.714 12.184 1.00 89.31 101 PHE A O 1
ATOM 855 N N . ALA A 1 102 ? -3.047 -6.840 10.321 1.00 91.00 102 ALA A N 1
ATOM 856 C CA . ALA A 1 102 ? -4.148 -7.108 9.412 1.00 91.00 102 ALA A CA 1
ATOM 857 C C . ALA A 1 102 ? -3.670 -7.392 7.986 1.00 91.00 102 ALA A C 1
ATOM 859 O O . ALA A 1 102 ? -2.642 -6.895 7.531 1.00 91.00 102 ALA A O 1
ATOM 860 N N . VAL A 1 103 ? -4.490 -8.151 7.272 1.00 92.19 103 VAL A N 1
ATOM 861 C CA . VAL A 1 103 ? -4.542 -8.179 5.812 1.00 92.19 103 VAL A CA 1
ATOM 862 C C . VAL A 1 103 ? -5.708 -7.289 5.391 1.00 92.19 103 VAL A C 1
ATOM 864 O O . VAL A 1 103 ? -6.827 -7.488 5.885 1.00 92.19 103 VAL A O 1
ATOM 867 N N . MET A 1 104 ? -5.452 -6.324 4.504 1.00 92.56 104 MET A N 1
ATOM 868 C CA . MET A 1 104 ? -6.471 -5.409 3.991 1.00 92.56 104 MET A CA 1
ATOM 869 C C . MET A 1 104 ? -7.653 -6.204 3.414 1.00 92.56 104 MET A C 1
ATOM 871 O O . MET A 1 104 ? -7.481 -7.312 2.903 1.00 92.56 104 MET A O 1
ATOM 875 N N . SER A 1 105 ? -8.872 -5.699 3.617 1.00 89.31 105 SER A N 1
ATOM 876 C CA . SER A 1 105 ? -10.138 -6.293 3.145 1.00 89.31 105 SER A CA 1
ATOM 877 C C . SER A 1 105 ? -10.471 -7.721 3.625 1.00 89.31 105 SER A C 1
ATOM 879 O O . SER A 1 105 ? -11.547 -8.226 3.315 1.00 89.31 105 SER A O 1
ATOM 881 N N . THR A 1 106 ? -9.600 -8.378 4.400 1.00 91.88 106 THR A N 1
ATOM 882 C CA . THR A 1 106 ? -9.796 -9.762 4.877 1.00 91.88 106 THR A CA 1
ATOM 883 C C . THR A 1 106 ? -9.931 -9.831 6.394 1.00 91.88 106 THR A C 1
ATOM 885 O O . THR A 1 106 ? -10.756 -10.570 6.925 1.00 91.88 106 THR A O 1
ATOM 888 N N . THR A 1 107 ? -9.094 -9.089 7.123 1.00 91.12 107 THR A N 1
ATOM 889 C CA . THR A 1 107 ? -9.066 -9.163 8.588 1.00 91.12 107 THR A CA 1
ATOM 890 C C . THR A 1 107 ? -10.165 -8.304 9.196 1.00 91.12 107 THR A C 1
ATOM 892 O O . THR A 1 107 ? -10.195 -7.092 8.989 1.00 91.12 107 THR A O 1
ATOM 895 N N . TRP A 1 108 ? -11.007 -8.932 10.012 1.00 94.62 108 TRP A N 1
ATOM 896 C CA . TRP A 1 108 ? -12.009 -8.262 10.832 1.00 94.62 108 TRP A CA 1
ATOM 897 C C . TRP A 1 108 ? -11.539 -8.172 12.282 1.00 94.62 108 TRP A C 1
ATOM 899 O O . TRP A 1 108 ? -10.926 -9.099 12.818 1.00 94.62 108 TRP A O 1
ATOM 909 N N . ARG A 1 109 ? -11.844 -7.053 12.934 1.00 93.81 109 ARG A N 1
ATOM 910 C CA . ARG A 1 109 ? -11.656 -6.846 14.372 1.00 93.81 109 ARG A CA 1
ATOM 911 C C . ARG A 1 109 ? -12.940 -6.307 14.982 1.00 93.81 109 ARG A C 1
ATOM 913 O O . ARG A 1 109 ? -13.822 -5.832 14.275 1.00 93.81 109 ARG A O 1
ATOM 920 N N . VAL A 1 110 ? -13.043 -6.410 16.301 1.00 96.25 110 VAL A N 1
ATOM 921 C CA . VAL A 1 110 ? -14.188 -5.920 17.070 1.00 96.25 110 VAL A CA 1
ATOM 922 C C . VAL A 1 110 ? -13.778 -4.636 17.776 1.00 96.25 110 VAL A C 1
ATOM 924 O O . VAL A 1 110 ? -12.757 -4.618 18.460 1.00 96.25 110 VAL A O 1
ATOM 927 N N . CYS A 1 111 ? -14.573 -3.577 17.638 1.00 97.06 111 CYS A N 1
ATOM 928 C CA . CYS A 1 111 ? -14.370 -2.343 18.386 1.00 97.06 111 CYS A CA 1
ATOM 929 C C . CYS A 1 111 ? -14.518 -2.601 19.893 1.00 97.06 111 CYS A C 1
ATOM 931 O O . CYS A 1 111 ? -15.519 -3.161 20.342 1.00 97.06 111 CYS A O 1
ATOM 933 N N . HIS A 1 112 ? -13.546 -2.163 20.691 1.00 93.31 112 HIS A N 1
ATOM 934 C CA . HIS A 1 112 ? -13.562 -2.384 22.139 1.00 93.31 112 HIS A CA 1
ATOM 935 C C . HIS A 1 112 ? -14.619 -1.551 22.879 1.00 93.31 112 HIS A C 1
ATOM 937 O O . HIS A 1 112 ? -15.003 -1.929 23.980 1.00 93.31 112 HIS A O 1
ATOM 943 N N . VAL A 1 113 ? -15.123 -0.480 22.257 1.00 97.06 113 VAL A N 1
ATOM 944 C CA . VAL A 1 113 ? -16.153 0.402 22.825 1.00 97.06 113 VAL A CA 1
ATOM 945 C C . VAL A 1 113 ? -17.554 -0.071 22.431 1.00 97.06 113 VAL A C 1
ATOM 947 O O . VAL A 1 113 ? -18.318 -0.523 23.274 1.00 97.06 113 VAL A O 1
ATOM 950 N N . CYS A 1 114 ? -17.895 -0.024 21.139 1.00 97.31 114 CYS A N 1
ATOM 951 C CA . CYS A 1 114 ? -19.259 -0.300 20.668 1.00 97.31 114 CYS A CA 1
ATOM 952 C C . CYS A 1 114 ? -19.476 -1.734 20.150 1.00 97.31 114 CYS A C 1
ATOM 954 O O . CYS A 1 114 ? -20.543 -2.035 19.621 1.00 97.31 114 CYS A O 1
ATOM 956 N N . ARG A 1 115 ? -18.457 -2.605 20.224 1.00 96.56 115 ARG A N 1
ATOM 957 C CA . ARG A 1 115 ? -18.510 -4.038 19.855 1.00 96.56 115 ARG A CA 1
ATOM 958 C C . ARG A 1 115 ? -18.867 -4.362 18.395 1.00 96.56 115 ARG A C 1
ATOM 960 O O . ARG A 1 115 ? -19.020 -5.535 18.062 1.00 96.56 115 ARG A O 1
ATOM 967 N N . LYS A 1 116 ? -18.932 -3.367 17.505 1.00 96.56 116 LYS A N 1
ATOM 968 C CA . LYS A 1 116 ? -19.132 -3.576 16.060 1.00 96.56 116 LYS A CA 1
ATOM 969 C C . LYS A 1 116 ? -17.917 -4.257 15.426 1.00 96.56 116 LYS A C 1
ATOM 971 O O . LYS A 1 116 ? -16.783 -4.018 15.848 1.00 96.56 116 LYS A O 1
ATOM 976 N N . GLN A 1 117 ? -18.157 -5.076 14.405 1.00 96.62 117 GLN A N 1
ATOM 977 C CA . GLN A 1 117 ? -17.103 -5.630 13.558 1.00 96.62 117 GLN A CA 1
ATOM 978 C C . GLN A 1 117 ? -16.710 -4.627 12.474 1.00 96.62 117 GLN A C 1
ATOM 980 O O . GLN A 1 117 ? -17.572 -4.036 11.831 1.00 96.62 117 GLN A O 1
ATOM 985 N N . LEU A 1 118 ? -15.408 -4.461 12.268 1.00 95.31 118 LEU A N 1
ATOM 986 C CA . LEU A 1 118 ? -14.851 -3.565 11.264 1.00 95.31 118 LEU A CA 1
ATOM 987 C C . LEU A 1 118 ? -13.579 -4.145 10.647 1.00 95.31 118 LEU A C 1
ATOM 989 O O . LEU A 1 118 ? -12.851 -4.920 11.277 1.00 95.31 118 LEU A O 1
ATOM 993 N N . GLN A 1 119 ? -13.326 -3.752 9.404 1.00 95.12 119 GLN A N 1
ATOM 994 C CA . GLN A 1 119 ? -12.096 -4.068 8.691 1.00 95.12 119 GLN A CA 1
ATOM 995 C C . GLN A 1 119 ? -11.026 -3.004 8.941 1.00 95.12 119 GLN A C 1
ATOM 997 O O . GLN A 1 119 ? -11.301 -1.925 9.467 1.00 95.12 119 GLN A O 1
ATOM 1002 N N . ALA A 1 120 ? -9.791 -3.320 8.557 1.00 94.94 120 ALA A N 1
ATOM 1003 C CA . ALA A 1 120 ? -8.708 -2.349 8.571 1.00 94.94 120 ALA A CA 1
ATOM 1004 C C . ALA A 1 120 ? -9.028 -1.172 7.638 1.00 94.94 120 ALA A C 1
ATOM 1006 O O . ALA A 1 120 ? -9.340 -1.364 6.464 1.00 94.94 120 ALA A O 1
ATOM 1007 N N . THR A 1 121 ? -8.888 0.045 8.153 1.00 94.94 121 THR A N 1
ATOM 1008 C CA . THR A 1 121 ? -9.028 1.288 7.388 1.00 94.94 121 THR A CA 1
ATOM 1009 C C . THR A 1 121 ? -7.793 1.532 6.526 1.00 94.94 121 THR A C 1
ATOM 1011 O O . THR A 1 121 ? -7.883 2.024 5.404 1.00 94.94 121 THR A O 1
ATOM 1014 N N . ARG A 1 122 ? -6.609 1.186 7.048 1.00 93.31 122 ARG A N 1
ATOM 1015 C CA . ARG A 1 122 ? -5.337 1.349 6.341 1.00 93.31 122 ARG A CA 1
ATOM 1016 C C . ARG A 1 122 ? -4.289 0.382 6.865 1.00 93.31 122 ARG A C 1
ATOM 1018 O O . ARG A 1 122 ? -4.137 0.247 8.075 1.00 93.31 122 ARG A O 1
ATOM 1025 N N . VAL A 1 123 ? -3.506 -0.189 5.954 1.00 93.12 123 VAL A N 1
ATOM 1026 C CA . VAL A 1 123 ? -2.268 -0.919 6.256 1.00 93.12 123 VAL A CA 1
ATOM 1027 C C . VAL A 1 123 ? -1.067 -0.034 5.927 1.00 93.12 123 VAL A C 1
ATOM 1029 O O . VAL A 1 123 ? -1.075 0.702 4.937 1.00 93.12 123 VAL A O 1
ATOM 1032 N N . PHE A 1 124 ? -0.039 -0.060 6.769 1.00 89.62 124 PHE A N 1
ATOM 1033 C CA . PHE A 1 124 ? 1.132 0.799 6.628 1.00 89.62 124 PHE A CA 1
ATOM 1034 C C . PHE A 1 124 ? 2.443 0.056 6.938 1.00 89.62 124 PHE A C 1
ATOM 1036 O O . PHE A 1 124 ? 2.436 -0.982 7.607 1.00 89.62 124 PHE A O 1
ATOM 1043 N N . PRO A 1 125 ? 3.589 0.561 6.432 1.00 88.12 125 PRO A N 1
ATOM 1044 C CA . PRO A 1 125 ? 4.898 0.006 6.764 1.00 88.12 125 PRO A CA 1
ATOM 1045 C C . PRO A 1 125 ? 5.163 0.017 8.277 1.00 88.12 125 PRO A C 1
ATOM 1047 O O . PRO A 1 125 ? 4.683 0.919 8.963 1.00 88.12 125 PRO A O 1
ATOM 1050 N N . PRO A 1 126 ? 5.992 -0.907 8.797 1.00 80.94 126 PRO A N 1
ATOM 1051 C CA . PRO A 1 126 ? 6.486 -0.833 10.173 1.00 80.94 126 PRO A CA 1
ATOM 1052 C C . PRO A 1 126 ? 7.119 0.535 10.455 1.00 80.94 126 PRO A C 1
ATOM 1054 O O . PRO A 1 126 ? 7.770 1.099 9.563 1.00 80.94 126 PRO A O 1
ATOM 1057 N N . LYS A 1 127 ? 6.958 1.084 11.668 1.00 76.81 127 LYS A N 1
ATOM 1058 C CA . LYS A 1 127 ? 7.590 2.373 11.974 1.00 76.81 127 LYS A CA 1
ATOM 1059 C C . LYS A 1 127 ? 9.106 2.197 12.053 1.00 76.81 127 LYS A C 1
ATOM 1061 O O . LYS A 1 127 ? 9.631 1.151 12.440 1.00 76.81 127 LYS A O 1
ATOM 1066 N N . LYS A 1 128 ? 9.837 3.239 11.658 1.00 63.31 128 LYS A N 1
ATOM 1067 C CA . LYS A 1 128 ? 11.302 3.251 11.710 1.00 63.31 128 LYS A CA 1
ATOM 1068 C C . LYS A 1 128 ? 11.738 3.126 13.179 1.00 63.31 128 LYS A C 1
ATOM 1070 O O . LYS A 1 128 ? 11.343 3.956 13.986 1.00 63.31 128 LYS A O 1
ATOM 1075 N N . GLY A 1 129 ? 12.516 2.093 13.508 1.00 60.09 129 GLY A N 1
ATOM 1076 C CA . GLY A 1 129 ? 12.961 1.801 14.881 1.00 60.09 129 GLY A CA 1
ATOM 1077 C C . GLY A 1 129 ? 12.114 0.775 15.649 1.00 60.09 129 GLY A C 1
ATOM 1078 O O . GLY A 1 129 ? 12.550 0.319 16.696 1.00 60.09 129 GLY A O 1
ATOM 1079 N N . GLU A 1 130 ? 10.959 0.344 15.122 1.00 57.25 130 GLU A N 1
ATOM 1080 C CA . GLU A 1 130 ? 10.178 -0.769 15.705 1.00 57.25 130 GLU A CA 1
ATOM 1081 C C . GLU A 1 130 ? 10.719 -2.151 15.314 1.00 57.25 130 GLU A C 1
ATOM 1083 O O . GLU A 1 130 ? 10.262 -3.164 15.836 1.00 57.25 130 GLU A O 1
ATOM 1088 N N . VAL A 1 131 ? 11.683 -2.212 14.390 1.00 52.09 131 VAL A N 1
ATOM 1089 C CA . VAL A 1 131 ? 12.403 -3.448 14.079 1.00 52.09 131 VAL A CA 1
ATOM 1090 C C . VAL A 1 131 ? 13.656 -3.470 14.959 1.00 52.09 131 VAL A C 1
ATOM 1092 O O . VAL A 1 131 ? 14.611 -2.766 14.628 1.00 52.09 131 VAL A O 1
ATOM 1095 N N . PRO A 1 132 ? 13.669 -4.190 16.096 1.00 43.16 132 PRO A N 1
ATOM 1096 C CA . PRO A 1 132 ? 14.880 -4.341 16.893 1.00 43.16 132 PRO A CA 1
ATOM 1097 C C . PRO A 1 132 ? 15.974 -4.973 16.027 1.00 43.16 132 PRO A C 1
ATOM 1099 O O . PRO A 1 132 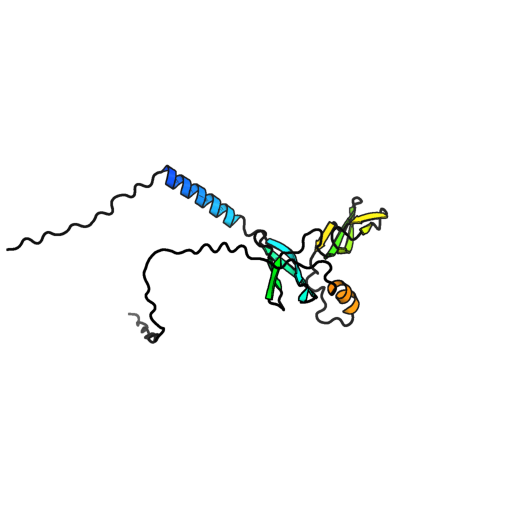? 15.770 -6.034 15.439 1.00 43.16 132 PRO A O 1
ATOM 1102 N N . ASP A 1 133 ? 17.128 -4.304 15.952 1.00 48.72 133 ASP A N 1
ATOM 1103 C CA . ASP A 1 133 ? 18.248 -4.651 15.061 1.00 48.72 133 ASP A CA 1
ATOM 1104 C C . ASP A 1 133 ? 18.742 -6.096 15.293 1.00 48.72 133 ASP A C 1
ATOM 1106 O O . ASP A 1 133 ? 19.229 -6.760 14.379 1.00 48.72 133 ASP A O 1
ATOM 1110 N N . ARG A 1 134 ? 18.537 -6.616 16.515 1.00 48.91 134 ARG A N 1
ATOM 1111 C CA . ARG A 1 134 ? 18.678 -8.026 16.911 1.00 48.91 134 ARG A CA 1
ATOM 1112 C C . ARG A 1 134 ? 17.759 -8.337 18.104 1.00 48.91 134 ARG A C 1
ATOM 1114 O O . ARG A 1 134 ? 18.194 -8.241 19.247 1.00 48.91 134 ARG A O 1
ATOM 1121 N N . ALA A 1 135 ? 16.494 -8.692 17.879 1.00 41.50 135 ALA A N 1
ATOM 1122 C CA . ALA A 1 135 ? 15.678 -9.298 18.943 1.00 41.50 135 ALA A CA 1
ATOM 1123 C C . ALA A 1 135 ? 15.889 -10.824 18.997 1.00 41.50 135 ALA A C 1
ATOM 1125 O O . ALA A 1 135 ? 15.929 -11.459 17.950 1.00 41.50 135 ALA A O 1
ATOM 1126 N N . PRO A 1 136 ? 15.975 -11.448 20.182 1.00 40.94 136 PRO A N 1
ATOM 1127 C CA . PRO A 1 136 ? 15.918 -12.907 20.318 1.00 40.94 136 PRO A CA 1
ATOM 1128 C C . PRO A 1 136 ? 14.504 -13.467 20.084 1.00 40.94 136 PRO A C 1
ATOM 1130 O O . PRO A 1 136 ? 14.356 -14.592 19.621 1.00 40.94 136 PRO A O 1
ATOM 1133 N N . ASP A 1 137 ? 13.458 -12.668 20.334 1.00 44.12 137 ASP A N 1
ATOM 1134 C CA . ASP A 1 137 ? 12.042 -13.059 20.181 1.00 44.12 137 ASP A CA 1
ATOM 1135 C C . ASP A 1 137 ? 11.486 -12.754 18.778 1.00 44.12 137 ASP A C 1
ATOM 1137 O O . ASP A 1 137 ? 10.340 -12.351 18.555 1.00 44.12 137 ASP A O 1
ATOM 1141 N N . LEU A 1 138 ? 12.356 -12.924 17.789 1.00 44.69 138 LEU A N 1
ATOM 1142 C CA . LEU A 1 138 ? 12.032 -12.761 16.387 1.00 44.69 138 LEU A CA 1
ATOM 1143 C C . LEU A 1 138 ? 10.918 -13.712 15.937 1.00 44.69 138 LEU A C 1
ATOM 1145 O O . LEU A 1 138 ? 10.260 -13.398 14.961 1.00 44.69 138 LEU A O 1
ATOM 1149 N N . TYR A 1 139 ? 10.619 -14.802 16.648 1.00 43.78 139 TYR A N 1
ATOM 1150 C CA . TYR A 1 139 ? 9.661 -15.812 16.197 1.00 43.78 139 TYR A CA 1
ATOM 1151 C C . TYR A 1 139 ? 8.240 -15.248 16.006 1.00 43.78 139 TYR A C 1
ATOM 1153 O O . TYR A 1 139 ? 7.610 -15.489 14.980 1.00 43.78 139 TYR A O 1
ATOM 1161 N N . ARG A 1 140 ? 7.730 -14.396 16.907 1.00 40.59 140 ARG A N 1
ATOM 1162 C CA . ARG A 1 140 ? 6.345 -13.890 16.789 1.00 40.59 140 ARG A CA 1
ATOM 1163 C C . ARG A 1 140 ? 6.173 -12.815 15.709 1.00 40.59 140 ARG A C 1
ATOM 1165 O O . ARG A 1 140 ? 5.141 -12.780 15.042 1.00 40.59 140 ARG A O 1
ATOM 1172 N N . TYR A 1 141 ? 7.185 -11.970 15.500 1.00 42.62 141 TYR A N 1
ATOM 1173 C CA . TYR A 1 141 ? 7.200 -10.964 14.427 1.00 42.62 141 TYR A CA 1
ATOM 1174 C C . TYR A 1 141 ? 7.705 -11.524 13.084 1.00 42.62 141 TYR A C 1
ATOM 1176 O O . TYR A 1 141 ? 7.288 -11.028 12.038 1.00 42.62 141 TYR A O 1
ATOM 1184 N N . GLN A 1 142 ? 8.555 -12.556 13.079 1.00 42.97 142 GLN A N 1
ATOM 1185 C CA . GLN A 1 142 ? 9.015 -13.257 11.876 1.00 42.97 142 GLN A CA 1
ATOM 1186 C C . GLN A 1 142 ? 7.957 -14.210 11.350 1.00 42.97 142 GLN A C 1
ATOM 1188 O O . GLN A 1 142 ? 7.665 -14.093 10.177 1.00 42.97 142 GLN A O 1
ATOM 1193 N N . ILE A 1 143 ? 7.269 -15.030 12.155 1.00 44.59 143 ILE A N 1
ATOM 1194 C CA . ILE A 1 143 ? 6.213 -15.922 11.624 1.00 44.59 143 ILE A CA 1
ATOM 1195 C C . ILE A 1 143 ? 5.106 -15.126 10.909 1.00 44.59 143 ILE A C 1
ATOM 1197 O O . ILE A 1 143 ? 4.553 -15.552 9.895 1.00 44.59 143 ILE A O 1
ATOM 1201 N N . ILE A 1 144 ? 4.794 -13.929 11.408 1.00 46.41 144 ILE A N 1
ATOM 1202 C CA . ILE A 1 144 ? 3.787 -13.049 10.810 1.00 46.41 144 ILE A CA 1
ATOM 1203 C C . ILE A 1 144 ? 4.310 -12.357 9.527 1.00 46.41 144 ILE A C 1
ATOM 1205 O O . ILE A 1 144 ? 3.518 -12.073 8.626 1.00 46.41 144 ILE A O 1
ATOM 1209 N N . ASN A 1 145 ? 5.624 -12.128 9.409 1.00 44.69 145 ASN A N 1
ATOM 1210 C CA . ASN A 1 145 ? 6.270 -11.490 8.252 1.00 44.69 145 ASN A CA 1
ATOM 1211 C C . ASN A 1 145 ? 6.906 -12.471 7.239 1.00 44.69 145 ASN A C 1
ATOM 1213 O O . ASN A 1 145 ? 7.215 -12.057 6.122 1.00 44.69 145 ASN A O 1
ATOM 1217 N N . GLU A 1 146 ? 7.105 -13.744 7.590 1.00 47.88 146 GLU A N 1
ATOM 1218 C CA . GLU A 1 146 ? 7.731 -14.780 6.751 1.00 47.88 146 GLU A CA 1
ATOM 1219 C C . GLU A 1 146 ? 6.743 -15.409 5.770 1.00 47.88 146 GLU A C 1
ATOM 1221 O O . GLU A 1 146 ? 7.129 -15.847 4.685 1.00 47.88 146 GLU A O 1
ATOM 1226 N N . HIS A 1 147 ? 5.447 -15.394 6.082 1.00 65.06 147 HIS A N 1
ATOM 1227 C CA . HIS A 1 147 ? 4.437 -15.845 5.137 1.00 65.06 147 HIS A CA 1
ATOM 1228 C C . HIS A 1 147 ? 4.025 -14.704 4.216 1.00 65.06 147 HIS A C 1
ATOM 1230 O O . HIS A 1 147 ? 3.196 -13.859 4.559 1.00 65.06 147 HIS A O 1
ATOM 1236 N N . ILE A 1 148 ? 4.577 -14.716 2.999 1.00 75.94 148 ILE A N 1
ATOM 1237 C CA . ILE A 1 148 ? 3.987 -13.987 1.876 1.00 75.94 148 ILE A CA 1
ATOM 1238 C C . ILE A 1 148 ? 2.515 -14.393 1.781 1.00 75.94 148 ILE A C 1
ATOM 1240 O O . ILE A 1 148 ? 2.198 -15.511 1.383 1.00 75.94 148 ILE A O 1
ATOM 1244 N N . ARG A 1 149 ? 1.619 -13.469 2.144 1.00 84.88 149 ARG A N 1
ATOM 1245 C CA . ARG A 1 149 ? 0.169 -13.649 1.995 1.00 84.88 149 ARG A CA 1
ATOM 1246 C C . ARG A 1 149 ? -0.221 -13.528 0.527 1.00 84.88 149 ARG A C 1
ATOM 1248 O O . ARG A 1 149 ? -0.922 -14.384 0.001 1.00 84.88 149 ARG A O 1
ATOM 1255 N N . TYR A 1 150 ? 0.308 -12.501 -0.141 1.00 91.56 150 TYR A N 1
ATOM 1256 C CA . TYR A 1 150 ? 0.108 -12.266 -1.567 1.00 91.56 150 TYR A CA 1
ATOM 1257 C C . TYR A 1 150 ? 1.429 -11.920 -2.245 1.00 91.56 150 TYR A C 1
ATOM 1259 O O . TYR A 1 150 ? 2.123 -10.986 -1.853 1.00 91.56 150 TYR A O 1
ATOM 1267 N N . ALA A 1 151 ? 1.789 -12.672 -3.280 1.00 92.94 151 ALA A N 1
ATOM 1268 C CA . ALA A 1 151 ? 2.977 -12.376 -4.066 1.00 92.94 151 ALA A CA 1
ATOM 1269 C C . ALA A 1 151 ? 2.724 -11.206 -5.026 1.00 92.94 151 ALA A C 1
ATOM 1271 O O . ALA A 1 151 ? 1.656 -11.112 -5.634 1.00 92.94 151 ALA A O 1
ATOM 1272 N N . SER A 1 152 ? 3.734 -10.358 -5.218 1.00 96.38 152 SER A N 1
ATOM 1273 C CA . SER A 1 152 ? 3.730 -9.409 -6.327 1.00 96.38 152 SER A CA 1
ATOM 1274 C C . SER A 1 152 ? 3.817 -10.138 -7.667 1.00 96.38 152 SER A C 1
ATOM 1276 O O . SER A 1 152 ? 4.533 -11.135 -7.804 1.00 96.38 152 SER A O 1
ATOM 1278 N N . LYS A 1 153 ? 3.163 -9.581 -8.691 1.00 96.88 153 LYS A N 1
ATOM 1279 C CA . LYS A 1 153 ? 3.362 -10.002 -10.082 1.00 96.88 153 LYS A CA 1
ATOM 1280 C C . LYS A 1 153 ? 4.755 -9.572 -10.556 1.00 96.88 153 LYS A C 1
ATOM 1282 O O . LYS A 1 153 ? 5.219 -8.482 -10.209 1.00 96.88 153 LYS A O 1
ATOM 1287 N N . LYS A 1 154 ? 5.439 -10.428 -11.326 1.00 96.69 154 LYS A N 1
ATOM 1288 C CA . LYS A 1 154 ? 6.680 -10.043 -12.018 1.00 96.69 154 LYS A CA 1
ATOM 1289 C C . LYS A 1 154 ? 6.351 -8.912 -12.993 1.00 96.69 154 LYS A C 1
ATOM 1291 O O . LYS A 1 154 ? 5.394 -9.017 -13.750 1.00 96.69 154 LYS A O 1
ATOM 1296 N N . HIS A 1 155 ? 7.134 -7.843 -12.934 1.00 95.88 155 HIS A N 1
ATOM 1297 C CA . HIS A 1 155 ? 6.922 -6.677 -13.777 1.00 95.88 155 HIS A CA 1
ATOM 1298 C C . HIS A 1 155 ? 7.434 -6.948 -15.193 1.00 95.88 155 HIS A C 1
ATOM 1300 O O . HIS A 1 155 ? 8.621 -7.236 -15.377 1.00 95.88 155 HIS A O 1
ATOM 1306 N N . GLU A 1 156 ? 6.556 -6.792 -16.176 1.00 92.44 156 GLU A N 1
ATOM 1307 C CA . GLU A 1 156 ? 6.885 -6.787 -17.599 1.00 92.44 156 GLU A CA 1
ATOM 1308 C C . GLU A 1 156 ? 7.020 -5.332 -18.047 1.00 92.44 156 GLU A C 1
ATOM 1310 O O . GLU A 1 156 ? 6.072 -4.549 -17.989 1.00 92.44 156 GLU A O 1
ATOM 1315 N N . SER A 1 157 ? 8.229 -4.930 -18.435 1.00 85.75 157 SER A N 1
ATOM 1316 C CA . SER A 1 157 ? 8.447 -3.573 -18.927 1.00 85.75 157 SER A CA 1
ATOM 1317 C C . SER A 1 157 ? 7.857 -3.438 -20.324 1.00 85.75 157 SER A C 1
ATOM 1319 O O . SER A 1 157 ? 8.340 -4.067 -21.256 1.00 85.75 157 SER A O 1
ATOM 1321 N N . THR A 1 158 ? 6.869 -2.561 -20.483 1.00 77.62 158 THR A N 1
ATOM 1322 C CA . THR A 1 158 ? 6.221 -2.269 -21.773 1.00 77.62 158 THR A CA 1
ATOM 1323 C C . THR A 1 158 ? 7.077 -1.428 -22.726 1.00 77.62 158 THR A C 1
ATOM 1325 O O . THR A 1 158 ? 6.596 -1.008 -23.768 1.00 77.62 158 THR A O 1
ATOM 1328 N N . GLY A 1 159 ? 8.355 -1.205 -22.394 1.00 66.44 159 GLY A N 1
ATOM 1329 C CA . GLY A 1 159 ? 9.375 -0.817 -23.366 1.00 66.44 159 GLY A CA 1
ATOM 1330 C C . GLY A 1 159 ? 9.060 0.412 -24.221 1.00 66.44 159 GLY A C 1
ATOM 1331 O O . GLY A 1 159 ? 9.354 0.388 -25.405 1.00 66.44 159 GLY A O 1
ATOM 1332 N N . SER A 1 160 ? 8.530 1.506 -23.665 1.00 54.12 160 SER A N 1
ATOM 1333 C CA . SER A 1 160 ? 8.638 2.805 -24.348 1.00 54.12 160 SER A CA 1
ATOM 1334 C C . SER A 1 160 ? 10.025 3.388 -24.095 1.00 54.12 160 SER A C 1
ATOM 1336 O O . SER A 1 160 ? 10.212 4.279 -23.268 1.00 54.12 160 SER A O 1
ATOM 1338 N N . THR A 1 161 ? 11.033 2.843 -24.768 1.00 58.78 161 THR A N 1
ATOM 1339 C CA . THR A 1 161 ? 12.266 3.589 -25.014 1.00 58.78 161 THR A CA 1
ATOM 1340 C C . THR A 1 161 ? 11.950 4.604 -26.102 1.00 58.78 161 THR A C 1
ATOM 1342 O O . THR A 1 161 ? 11.865 4.243 -27.272 1.00 58.78 161 THR A O 1
ATOM 1345 N N . VAL A 1 162 ? 11.753 5.872 -25.730 1.00 44.47 162 VAL A N 1
ATOM 1346 C CA . VAL A 1 162 ? 11.985 6.957 -26.688 1.00 44.47 162 VAL A CA 1
ATOM 1347 C C . VAL A 1 162 ? 13.481 6.934 -26.943 1.00 44.47 162 VAL A C 1
ATOM 1349 O O . VAL A 1 162 ? 14.277 7.369 -26.111 1.00 44.47 162 VAL A O 1
ATOM 1352 N N . THR A 1 163 ? 13.876 6.319 -28.050 1.00 39.69 163 THR A N 1
ATOM 1353 C CA . THR A 1 163 ? 15.231 6.458 -28.551 1.00 39.69 163 THR A CA 1
ATOM 1354 C C . THR A 1 163 ? 15.308 7.859 -29.123 1.00 39.69 163 THR A C 1
ATOM 1356 O O . THR A 1 163 ? 14.831 8.113 -30.226 1.00 39.69 163 THR A O 1
ATOM 1359 N N . THR A 1 164 ? 15.840 8.798 -28.347 1.00 50.41 164 THR A N 1
ATOM 1360 C CA . THR A 1 164 ? 16.172 10.133 -28.841 1.00 50.41 164 THR A CA 1
ATOM 1361 C C . THR A 1 164 ? 17.364 9.991 -29.789 1.00 50.41 164 THR A C 1
ATOM 1363 O O . THR A 1 164 ? 18.505 10.265 -29.431 1.00 50.41 164 THR A O 1
ATOM 1366 N N . PHE A 1 165 ? 17.112 9.479 -30.994 1.00 46.00 165 PHE A N 1
ATOM 1367 C CA . PHE A 1 165 ? 18.022 9.610 -32.119 1.00 46.00 165 PHE A CA 1
ATOM 1368 C C . PHE A 1 165 ? 17.937 11.062 -32.581 1.00 46.00 165 PHE A C 1
ATOM 1370 O O . PHE A 1 165 ? 17.120 11.411 -33.427 1.00 46.00 165 PHE A O 1
ATOM 1377 N N . LEU A 1 166 ? 18.770 11.927 -32.007 1.00 47.53 166 LEU A N 1
ATOM 1378 C CA . LEU A 1 166 ? 19.121 13.163 -32.691 1.00 47.53 166 LEU A CA 1
ATOM 1379 C C . LEU A 1 166 ? 20.059 12.780 -33.844 1.00 47.53 166 LEU A C 1
ATOM 1381 O O . LEU A 1 166 ? 21.256 12.577 -33.663 1.00 47.53 166 LEU A O 1
ATOM 1385 N N . THR A 1 167 ? 19.471 12.606 -35.027 1.00 49.94 167 THR A N 1
ATOM 1386 C CA . THR A 1 167 ? 20.109 12.785 -36.341 1.00 49.94 167 THR A CA 1
ATOM 1387 C C . THR A 1 167 ? 20.985 14.046 -36.342 1.00 49.94 167 THR A C 1
ATOM 1389 O O . THR A 1 167 ? 20.562 15.071 -35.828 1.00 49.94 167 THR A O 1
ATOM 1392 N N . GLY A 1 168 ? 22.172 14.099 -36.936 1.00 44.78 168 GLY A N 1
ATOM 1393 C CA . GLY A 1 168 ? 22.902 13.107 -37.701 1.00 44.78 168 GLY A CA 1
ATOM 1394 C C . GLY A 1 168 ? 24.367 13.536 -37.785 1.00 44.78 168 GLY A C 1
ATOM 1395 O O . GLY A 1 168 ? 24.681 14.686 -38.071 1.00 44.78 168 GLY A O 1
ATOM 1396 N N . GLY A 1 169 ? 25.252 12.590 -37.514 1.00 36.34 169 GLY A N 1
ATOM 1397 C CA . GLY A 1 169 ? 26.690 12.713 -37.673 1.00 36.34 169 GLY A CA 1
ATOM 1398 C C . GLY A 1 169 ? 27.245 11.300 -37.670 1.00 36.34 169 GLY A C 1
ATOM 1399 O O . GLY A 1 169 ? 27.334 10.677 -36.617 1.00 36.34 169 GLY A O 1
ATOM 1400 N N . SER A 1 170 ? 27.480 10.763 -38.866 1.00 48.12 170 SER A N 1
ATOM 1401 C CA . SER A 1 170 ? 28.060 9.439 -39.089 1.00 48.12 170 SER A CA 1
ATOM 1402 C C . SER A 1 170 ? 29.310 9.271 -38.228 1.00 48.12 170 SER A C 1
ATOM 1404 O O . SER A 1 170 ? 30.235 10.072 -38.351 1.00 48.12 170 SER A O 1
ATOM 1406 N N . VAL A 1 171 ? 29.352 8.249 -37.373 1.00 43.31 171 VAL A N 1
ATOM 1407 C CA . VAL A 1 171 ? 30.604 7.820 -36.754 1.00 43.31 171 VAL A CA 1
ATOM 1408 C C . VAL A 1 171 ? 30.839 6.374 -37.151 1.00 43.31 171 VAL A C 1
ATOM 1410 O O . VAL A 1 171 ? 30.138 5.448 -36.740 1.00 43.31 171 VAL A O 1
ATOM 1413 N N . GLU A 1 172 ? 31.796 6.216 -38.053 1.00 42.28 172 GLU A N 1
ATOM 1414 C CA . GLU A 1 172 ? 32.410 4.938 -38.341 1.00 42.28 172 GLU A CA 1
ATOM 1415 C C . GLU A 1 172 ? 32.980 4.369 -37.040 1.00 42.28 172 GLU A C 1
ATOM 1417 O O . GLU A 1 172 ? 33.488 5.084 -36.172 1.00 42.28 172 GLU A O 1
ATOM 1422 N N . THR A 1 173 ? 32.864 3.057 -36.896 1.00 47.25 173 THR A N 1
ATOM 1423 C CA . THR A 1 173 ? 33.470 2.290 -35.817 1.00 47.25 173 THR A CA 1
ATOM 1424 C C . THR A 1 173 ? 34.989 2.443 -35.874 1.00 47.25 173 THR A C 1
ATOM 1426 O O . THR A 1 173 ? 35.651 1.740 -36.635 1.00 47.25 173 THR A O 1
ATOM 1429 N N . ALA A 1 174 ? 35.544 3.334 -35.056 1.00 37.81 174 ALA A N 1
ATOM 1430 C CA . ALA A 1 174 ? 36.972 3.396 -34.781 1.00 37.81 174 ALA A CA 1
ATOM 1431 C C . ALA A 1 174 ? 37.225 2.956 -33.334 1.00 37.81 174 ALA A C 1
ATOM 1433 O O . ALA A 1 174 ? 36.681 3.499 -32.371 1.00 37.81 174 ALA A O 1
ATOM 1434 N N . SER A 1 175 ? 38.023 1.903 -33.220 1.00 43.84 175 SER A N 1
ATOM 1435 C CA . SER A 1 175 ? 38.521 1.280 -32.001 1.00 43.84 175 SER A CA 1
ATOM 1436 C C . SER A 1 175 ? 39.195 2.269 -31.048 1.00 43.84 175 SER A C 1
ATOM 1438 O O . SER A 1 175 ? 39.924 3.164 -31.465 1.00 43.84 175 SER A O 1
ATOM 1440 N N . VAL A 1 176 ? 38.995 2.030 -29.751 1.00 48.12 176 VAL A N 1
ATOM 1441 C CA . VAL A 1 176 ? 39.691 2.677 -28.634 1.00 48.12 176 VAL A CA 1
ATOM 1442 C C . VAL A 1 176 ? 41.209 2.558 -28.811 1.00 48.12 176 VAL A C 1
ATOM 1444 O O . VAL A 1 176 ? 41.739 1.452 -28.764 1.00 48.12 176 VAL A O 1
ATOM 1447 N N . SER A 1 177 ? 41.903 3.689 -28.946 1.00 45.09 177 SER A N 1
ATOM 1448 C CA . SER A 1 177 ? 43.326 3.805 -28.619 1.00 45.09 177 SER A CA 1
ATOM 1449 C C . SER A 1 177 ? 43.654 5.231 -28.167 1.00 45.09 177 SER A C 1
ATOM 1451 O O . SER A 1 177 ? 43.422 6.188 -28.895 1.00 45.09 177 SER A O 1
ATOM 1453 N N . GLU A 1 178 ? 44.183 5.307 -26.945 1.00 39.69 178 GLU A N 1
ATOM 1454 C CA . GLU A 1 178 ? 45.053 6.350 -26.383 1.00 39.69 178 GLU A CA 1
ATOM 1455 C C . GLU A 1 178 ? 44.492 7.773 -26.180 1.00 39.69 178 GLU A C 1
ATOM 1457 O O . GLU A 1 178 ? 44.423 8.620 -27.066 1.00 39.69 178 GLU A O 1
ATOM 1462 N N . ARG A 1 179 ? 44.184 8.070 -24.909 1.00 47.12 179 ARG A N 1
ATOM 1463 C CA . ARG A 1 179 ? 44.088 9.435 -24.373 1.00 47.12 179 ARG A CA 1
ATOM 1464 C C . ARG A 1 179 ? 45.489 10.075 -24.381 1.00 47.12 179 ARG A C 1
ATOM 1466 O O . ARG A 1 179 ? 46.380 9.500 -23.754 1.00 47.12 179 ARG A O 1
ATOM 1473 N N . PRO A 1 180 ? 45.696 11.266 -24.969 1.00 50.31 180 PRO A N 1
ATOM 1474 C CA . PRO A 1 180 ? 46.918 12.025 -24.740 1.00 50.31 180 PRO A CA 1
ATOM 1475 C C . PRO A 1 180 ? 46.918 12.625 -23.320 1.00 50.31 180 PRO A C 1
ATOM 1477 O O . PRO A 1 180 ? 45.848 12.980 -22.811 1.00 50.31 180 PRO A O 1
ATOM 1480 N N . PRO A 1 181 ? 48.086 12.751 -22.663 1.00 51.12 181 PRO A N 1
ATOM 1481 C CA . PRO A 1 181 ? 48.174 13.347 -21.337 1.00 51.12 181 PRO A CA 1
ATOM 1482 C C . PRO A 1 181 ? 47.899 14.856 -21.401 1.00 51.12 181 PRO A C 1
ATOM 1484 O O . PRO A 1 181 ? 48.361 15.555 -22.306 1.00 51.12 181 PRO A O 1
ATOM 1487 N N . LEU A 1 182 ? 47.129 15.341 -20.424 1.00 47.22 182 LEU A N 1
ATOM 1488 C CA . LEU A 1 182 ? 46.886 16.762 -20.175 1.00 47.22 182 LEU A CA 1
ATOM 1489 C C . LEU A 1 182 ? 48.224 17.464 -19.906 1.00 47.22 182 LEU A C 1
ATOM 1491 O O . LEU A 1 182 ? 49.006 16.997 -19.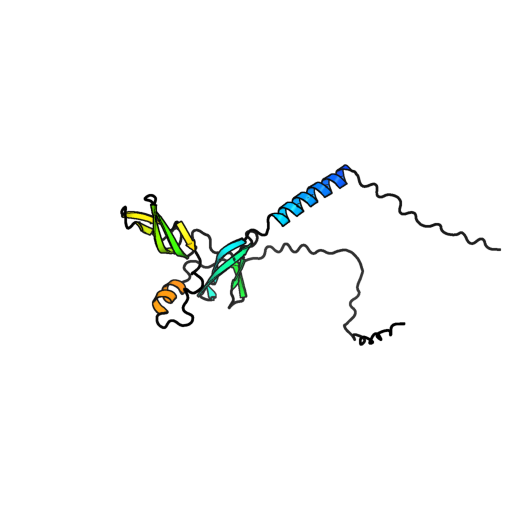084 1.00 47.22 182 LEU A O 1
ATOM 1495 N N . ARG A 1 183 ? 48.485 18.561 -20.623 1.00 52.44 183 ARG A N 1
ATOM 1496 C CA . ARG A 1 183 ? 49.608 19.464 -20.345 1.00 52.44 183 ARG A CA 1
ATOM 1497 C C . ARG A 1 183 ? 49.202 20.441 -19.245 1.00 52.44 183 ARG A C 1
ATOM 1499 O O . ARG A 1 183 ? 48.092 20.970 -19.293 1.00 52.44 183 ARG A O 1
ATOM 1506 N N . ASP A 1 184 ? 50.114 20.682 -18.312 1.00 52.47 184 ASP A N 1
ATOM 1507 C CA . ASP A 1 184 ? 49.962 21.661 -17.239 1.00 52.47 184 ASP A CA 1
ATOM 1508 C C . ASP A 1 184 ? 49.905 23.087 -17.810 1.00 52.47 184 ASP A C 1
ATOM 1510 O O . ASP A 1 184 ? 50.693 23.458 -18.685 1.00 52.47 184 ASP A O 1
ATOM 1514 N N . ILE A 1 185 ? 48.936 23.872 -17.337 1.00 60.94 185 ILE A N 1
ATOM 1515 C CA . ILE A 1 185 ? 48.784 25.291 -17.669 1.00 60.94 185 ILE A CA 1
ATOM 1516 C C . ILE A 1 185 ? 49.634 26.075 -16.659 1.00 60.94 185 ILE A C 1
ATOM 1518 O O . ILE A 1 185 ? 49.388 25.921 -15.464 1.00 60.94 185 ILE A O 1
ATOM 1522 N N . PRO A 1 186 ? 50.618 26.886 -17.082 1.00 55.62 186 PRO A N 1
ATOM 1523 C CA . PRO A 1 186 ? 51.373 27.713 -16.149 1.00 55.62 186 PRO A CA 1
ATOM 1524 C C . PRO A 1 186 ? 50.491 28.837 -15.588 1.00 55.62 186 PRO A C 1
ATOM 1526 O O . PRO A 1 186 ? 49.791 29.522 -16.337 1.00 55.62 186 PRO A O 1
ATOM 1529 N N . GLU A 1 187 ? 50.537 28.999 -14.266 1.00 53.25 187 GLU A N 1
ATOM 1530 C CA . GLU A 1 187 ? 49.998 30.151 -13.541 1.00 53.25 187 GLU A CA 1
ATOM 1531 C C . GLU A 1 187 ? 50.793 31.400 -13.957 1.00 53.25 187 GLU A C 1
ATOM 1533 O O . GLU A 1 187 ? 52.022 31.376 -13.994 1.00 53.25 187 GLU A O 1
ATOM 1538 N N . GLY A 1 188 ? 50.087 32.449 -14.381 1.00 52.34 188 GLY A N 1
ATOM 1539 C CA . GLY A 1 188 ? 50.692 33.716 -14.784 1.00 52.34 188 GLY A CA 1
ATOM 1540 C C . GLY A 1 188 ? 50.904 34.617 -13.574 1.00 52.34 188 GLY A C 1
ATOM 1541 O O . GLY A 1 188 ? 49.962 34.832 -12.814 1.00 52.34 188 GLY A O 1
ATOM 1542 N N . ASP A 1 189 ? 52.123 35.133 -13.432 1.00 52.12 189 ASP A N 1
ATOM 1543 C CA . ASP A 1 189 ? 52.475 36.149 -12.445 1.00 52.12 189 ASP A CA 1
ATOM 1544 C C . ASP A 1 189 ? 51.857 37.510 -12.816 1.00 52.12 189 ASP A C 1
ATOM 1546 O O . ASP A 1 189 ? 51.816 37.904 -13.986 1.00 52.12 189 ASP A O 1
ATOM 1550 N N . GLU A 1 190 ? 51.339 38.182 -11.790 1.00 51.91 190 GLU A N 1
ATOM 1551 C CA . GLU A 1 190 ? 50.721 39.508 -11.810 1.00 51.91 190 GLU A CA 1
ATOM 1552 C C . GLU A 1 190 ? 51.792 40.614 -11.896 1.00 51.91 190 GLU A C 1
ATOM 1554 O O . GLU A 1 190 ? 52.768 40.571 -11.147 1.00 51.91 190 GLU A O 1
ATOM 1559 N N . ASP A 1 191 ? 51.563 41.624 -12.743 1.00 47.56 191 ASP A N 1
ATOM 1560 C CA . ASP A 1 191 ? 52.186 42.959 -12.679 1.00 47.56 191 ASP A CA 1
ATOM 1561 C C . ASP A 1 191 ? 51.085 44.036 -12.646 1.00 47.56 191 ASP A C 1
ATOM 1563 O O . ASP A 1 191 ? 50.145 43.953 -13.477 1.00 47.56 191 ASP A O 1
#

InterPro domains:
  IPR026795 Shiftless antiviral inhibitor of ribosomal frameshifting [PF15135] (22-130)
  IPR026795 Shiftless antiviral inhibitor of ribosomal frameshifting [PTHR16135] (33-134)